Protein AF-A0A1Y6HL62-F1 (afdb_monomer)

Secondary structure (DSSP, 8-state):
-------B--BPPPS---HHHHHHHHHHHHHHHHHHHHHH-HHHHHHHHHSHHHHHHHHHHTT--TT-THHHHHHHHHHHHHHGGGHHHH-EEEEEEETHHHHHHHHHHHHHHHHHT--HHHHHHHHHHHHHIIIIIEESSPEEEEEEEEEETTS-EEEEEEEEETTTTEEEEEEEESTT---SSSS--SEEES---S--EETTSTTTT-HHHHHHHHHHHHHTTS--PPPP-PPPPP--SSS-----GGG---B---S-----GGGS----------------PPPP----------------------

Radius of gyration: 24.84 Å; Cα contacts (8 Å, |Δi|>4): 418; chains: 1; bounding box: 86×48×61 Å

pLDDT: mean 71.09, std 26.04, range [21.89, 98.62]

InterPro domains:
  IPR008482 Protein of unknown function DUF763 [PF05559] (6-215)
  IPR008482 Protein of unknown function DUF763 [PTHR38597] (3-269)

Sequence (310 aa):
MSRRGGSADLPLHGGRVPQWLGERMTRLGAVMCEAIVHSYGRDELLRRLAHPFWFQSFGAVMGMDWHSSGITTSVIGALKRGLTPLSGELGIHVCGGRGRHSRATPAELLAVGDAVGLDGAALAQASRLVAKVDSAAVQDGFDLYLHGFIVSDDGRWVVVQQGMHGQRKQARRYHWLSEGLSSFVDAPHAAIDGAHQGNIVNLADHRATSPDRLAREWQRITDMATPASPAIVQGPVTGDLFTGHACDPTQQPHLSMPDHHDVRSDNVIPGGCMPAWLPQPKWAPPISPRCCRCQAWAHARCARWRWWPR

Mean predicted aligned error: 15.66 Å

Structure (mmCIF, N/CA/C/O backbone):
data_AF-A0A1Y6HL62-F1
#
_entry.id   AF-A0A1Y6HL62-F1
#
loop_
_atom_site.group_PDB
_atom_site.id
_atom_site.type_symbol
_atom_site.label_atom_id
_atom_site.label_alt_id
_atom_site.label_comp_id
_atom_site.label_asym_id
_atom_site.label_entity_id
_atom_site.label_seq_id
_atom_site.pdbx_PDB_ins_code
_atom_site.Cartn_x
_atom_site.Cartn_y
_atom_site.Cartn_z
_atom_site.occupancy
_atom_site.B_iso_or_equiv
_atom_site.auth_seq_id
_atom_site.auth_comp_id
_atom_site.auth_asym_id
_atom_site.auth_atom_id
_atom_site.pdbx_PDB_model_num
ATOM 1 N N . MET A 1 1 ? 18.567 -26.039 -1.994 1.00 30.72 1 MET A N 1
ATOM 2 C CA . MET A 1 1 ? 18.202 -24.615 -2.165 1.00 30.72 1 MET A CA 1
ATOM 3 C C . MET A 1 1 ? 16.696 -24.543 -2.350 1.00 30.72 1 MET A C 1
ATOM 5 O O . MET A 1 1 ? 16.201 -25.030 -3.355 1.00 30.72 1 MET A O 1
ATOM 9 N N . SER A 1 2 ? 15.959 -24.057 -1.351 1.00 27.45 2 SER A N 1
ATOM 10 C CA . SER A 1 2 ? 14.495 -23.960 -1.411 1.00 27.45 2 SER A CA 1
ATOM 11 C C . SER A 1 2 ? 14.100 -22.845 -2.382 1.00 27.45 2 SER A C 1
ATOM 13 O O . SER A 1 2 ? 14.278 -21.668 -2.060 1.00 27.45 2 SER A O 1
ATOM 15 N N . ARG A 1 3 ? 13.595 -23.200 -3.568 1.00 26.69 3 ARG A N 1
ATOM 16 C CA . ARG A 1 3 ? 12.864 -22.257 -4.423 1.00 26.69 3 ARG A CA 1
ATOM 17 C C . ARG A 1 3 ? 11.607 -21.845 -3.656 1.00 26.69 3 ARG A C 1
ATOM 19 O O . ARG A 1 3 ? 10.749 -22.681 -3.411 1.00 26.69 3 ARG A O 1
ATOM 26 N N . ARG A 1 4 ? 11.560 -20.589 -3.208 1.00 40.16 4 ARG A N 1
ATOM 27 C CA . ARG A 1 4 ? 10.348 -19.965 -2.669 1.00 40.16 4 ARG A CA 1
ATOM 28 C C . ARG A 1 4 ? 9.497 -19.568 -3.877 1.00 40.16 4 ARG A C 1
ATOM 30 O O . ARG A 1 4 ? 9.997 -18.868 -4.757 1.00 40.16 4 ARG A O 1
ATOM 37 N N . GLY A 1 5 ? 8.280 -20.090 -3.958 1.00 35.34 5 GLY A N 1
ATOM 38 C CA . GLY A 1 5 ? 7.314 -19.675 -4.964 1.00 35.34 5 GLY A CA 1
ATOM 39 C C . GLY A 1 5 ? 6.813 -18.253 -4.712 1.00 35.34 5 GLY A C 1
ATOM 40 O O . GLY A 1 5 ? 6.983 -17.744 -3.608 1.00 35.34 5 GLY A O 1
ATOM 41 N N . GLY A 1 6 ? 6.209 -17.606 -5.715 1.00 44.50 6 GLY A N 1
ATOM 42 C CA . GLY A 1 6 ? 5.553 -16.306 -5.502 1.00 44.50 6 GLY A CA 1
ATOM 43 C C . GLY A 1 6 ? 6.108 -15.113 -6.278 1.00 44.50 6 GLY A C 1
ATOM 44 O O . GLY A 1 6 ? 5.661 -14.006 -6.008 1.00 44.50 6 GLY A O 1
ATOM 45 N N . SER A 1 7 ? 7.087 -15.276 -7.177 1.00 49.09 7 SER A N 1
ATOM 46 C CA . SER A 1 7 ? 7.764 -14.131 -7.811 1.00 49.09 7 SER A CA 1
ATOM 47 C C . SER A 1 7 ? 7.390 -13.875 -9.282 1.00 49.09 7 SER A C 1
ATOM 49 O O . SER A 1 7 ? 7.256 -14.806 -10.080 1.00 49.09 7 SER A O 1
ATOM 51 N N . ALA A 1 8 ? 7.275 -12.595 -9.631 1.00 54.47 8 ALA A N 1
ATOM 52 C CA . ALA A 1 8 ? 7.156 -11.964 -10.934 1.00 54.47 8 ALA A CA 1
ATOM 53 C C . ALA A 1 8 ? 8.303 -10.949 -11.174 1.00 54.47 8 ALA A C 1
ATOM 55 O O . ALA A 1 8 ? 8.664 -10.132 -10.325 1.00 54.47 8 ALA A O 1
ATOM 56 N N . ASP A 1 9 ? 8.865 -10.951 -12.381 1.00 59.16 9 ASP A N 1
ATOM 57 C CA . ASP A 1 9 ? 9.878 -9.965 -12.768 1.00 59.16 9 ASP A CA 1
ATOM 58 C C . ASP A 1 9 ? 9.242 -8.603 -13.106 1.00 59.16 9 ASP A C 1
ATOM 60 O O . ASP A 1 9 ? 8.181 -8.527 -13.729 1.00 59.16 9 ASP A O 1
ATOM 64 N N . LEU A 1 10 ? 9.898 -7.505 -12.702 1.00 66.38 10 LEU A N 1
ATOM 65 C CA . LEU A 1 10 ? 9.386 -6.133 -12.845 1.00 66.38 10 LEU A CA 1
ATOM 66 C C . LEU A 1 10 ? 10.390 -5.209 -13.571 1.00 66.38 10 LEU A C 1
ATOM 68 O O . LEU A 1 10 ? 11.019 -4.352 -12.933 1.00 66.38 10 LEU A O 1
ATOM 72 N N . PRO A 1 11 ? 10.579 -5.351 -14.897 1.00 67.12 11 PRO A N 1
ATOM 73 C CA . PRO A 1 11 ? 11.402 -4.428 -15.675 1.00 67.12 11 PRO A CA 1
ATOM 74 C C . PRO A 1 11 ? 10.893 -2.979 -15.608 1.00 67.12 11 PRO A C 1
ATOM 76 O O . PRO A 1 11 ? 9.683 -2.715 -15.633 1.00 67.12 11 PRO A O 1
ATOM 79 N N . LEU A 1 12 ? 11.820 -2.011 -15.536 1.00 65.50 12 LEU A N 1
ATOM 80 C CA . LEU A 1 12 ? 11.458 -0.594 -15.509 1.00 65.50 12 LEU A CA 1
ATOM 81 C C . LEU A 1 12 ? 10.977 -0.101 -16.871 1.00 65.50 12 LEU A C 1
ATOM 83 O O . LEU A 1 12 ? 11.744 -0.048 -17.830 1.00 65.50 12 LEU A O 1
ATOM 87 N N . HIS A 1 13 ? 9.735 0.374 -16.905 1.00 67.62 13 HIS A N 1
ATOM 88 C CA . HIS A 1 13 ? 9.159 1.042 -18.069 1.00 67.62 13 HIS A CA 1
ATOM 89 C C . HIS A 1 13 ? 9.120 2.557 -17.854 1.00 67.62 13 HIS A C 1
ATOM 91 O O . HIS A 1 13 ? 8.778 3.042 -16.772 1.00 67.62 13 HIS A O 1
ATOM 97 N N . GLY A 1 14 ? 9.480 3.311 -18.893 1.00 61.44 14 GLY A N 1
ATOM 98 C CA . GLY A 1 14 ? 9.328 4.765 -18.920 1.00 61.44 14 GLY A CA 1
ATOM 99 C C . GLY A 1 14 ? 7.907 5.188 -19.301 1.00 61.44 14 GLY A C 1
ATOM 100 O O . GLY A 1 14 ? 7.169 4.429 -19.920 1.00 61.44 14 GLY A O 1
ATOM 101 N N . GLY A 1 15 ? 7.536 6.427 -18.967 1.00 70.06 15 GLY A N 1
ATOM 102 C CA . GLY A 1 15 ? 6.264 7.030 -19.375 1.00 70.06 15 GLY A CA 1
ATOM 103 C C . GLY A 1 15 ? 5.275 7.258 -18.231 1.00 70.06 15 GLY A C 1
ATOM 104 O O . GLY A 1 15 ? 5.489 6.869 -17.082 1.00 70.06 15 GLY A O 1
ATOM 105 N N . ARG A 1 16 ? 4.185 7.963 -18.545 1.00 75.44 16 ARG A N 1
ATOM 106 C CA . ARG A 1 16 ? 3.090 8.250 -17.613 1.00 75.44 16 ARG A CA 1
ATOM 107 C C . ARG A 1 16 ? 1.829 7.583 -18.132 1.00 75.44 16 ARG A C 1
ATOM 109 O O . ARG A 1 16 ? 1.493 7.752 -19.299 1.00 75.44 16 ARG A O 1
ATOM 116 N N . VAL A 1 17 ? 1.109 6.900 -17.244 1.00 83.25 17 VAL A N 1
ATOM 117 C CA . VAL A 1 17 ? -0.226 6.377 -17.549 1.00 83.25 17 VAL A CA 1
ATOM 118 C C . VAL A 1 17 ? -1.118 7.531 -18.033 1.00 83.25 17 VAL A C 1
ATOM 120 O O . VAL A 1 17 ? -1.262 8.519 -17.299 1.00 83.25 17 VAL A O 1
ATOM 123 N N . PRO A 1 18 ? -1.696 7.444 -19.246 1.00 86.94 18 PRO A N 1
ATOM 124 C CA . PRO A 1 18 ? -2.613 8.454 -19.755 1.00 86.94 18 PRO A CA 1
ATOM 125 C C . PRO A 1 18 ? -3.796 8.657 -18.811 1.00 86.94 18 PRO A C 1
ATOM 127 O O . PRO A 1 18 ? -4.276 7.709 -18.189 1.00 86.94 18 PRO A O 1
ATOM 130 N N . GLN A 1 19 ? -4.302 9.887 -18.728 1.00 90.25 19 GLN A N 1
ATOM 131 C CA . GLN A 1 19 ? -5.383 10.224 -17.800 1.00 90.25 19 GLN A CA 1
ATOM 132 C C . GLN A 1 19 ? -6.622 9.334 -17.992 1.00 90.25 19 GLN A C 1
ATOM 134 O O . GLN A 1 19 ? -7.130 8.790 -17.015 1.00 90.25 19 GLN A O 1
ATOM 139 N N . TRP A 1 20 ? -7.044 9.113 -19.240 1.00 92.62 20 TRP A N 1
ATOM 140 C CA . TRP A 1 20 ? -8.205 8.276 -19.558 1.00 92.62 20 TRP A CA 1
ATOM 141 C C . TRP A 1 20 ? -8.055 6.833 -19.049 1.00 92.62 20 TRP A C 1
ATOM 143 O O . TRP A 1 20 ? -9.034 6.223 -18.620 1.00 92.62 20 TRP A O 1
ATOM 153 N N . LEU A 1 21 ? -6.835 6.280 -19.073 1.00 91.12 21 LEU A N 1
ATOM 154 C CA . LEU A 1 21 ? -6.562 4.941 -18.554 1.00 91.12 21 LEU A CA 1
ATOM 155 C C . LEU A 1 21 ? -6.588 4.974 -17.028 1.00 91.12 21 LEU A C 1
ATOM 157 O O . LEU A 1 21 ? -7.267 4.160 -16.412 1.00 91.12 21 LEU A O 1
ATOM 161 N N . GLY A 1 22 ? -5.948 5.975 -16.418 1.00 92.56 22 GLY A N 1
ATOM 162 C CA . GLY A 1 22 ? -5.964 6.171 -14.970 1.00 92.56 22 GLY A CA 1
ATOM 163 C C . GLY A 1 22 ? -7.378 6.310 -14.385 1.00 92.56 22 GLY A C 1
ATOM 164 O O . GLY A 1 22 ? -7.637 5.801 -13.293 1.00 92.56 22 GLY A O 1
ATOM 165 N N . GLU A 1 23 ? -8.304 6.951 -15.099 1.00 94.56 23 GLU A N 1
ATOM 166 C CA . GLU A 1 23 ? -9.721 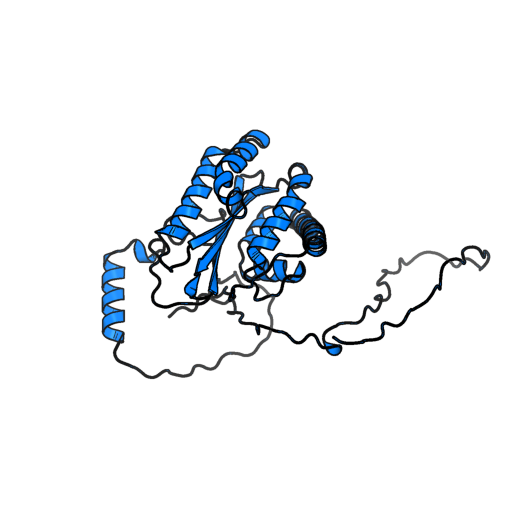7.057 -14.718 1.00 94.56 23 GLU A CA 1
ATOM 167 C C . GLU A 1 23 ? -10.445 5.705 -14.807 1.00 94.56 23 GLU A C 1
ATOM 169 O O . GLU A 1 23 ? -11.142 5.317 -13.868 1.00 94.56 23 GLU A O 1
ATOM 174 N N . ARG A 1 24 ? -10.235 4.943 -15.890 1.00 96.56 24 ARG A N 1
ATOM 175 C CA . ARG A 1 24 ? -10.805 3.590 -16.044 1.00 96.56 24 ARG A CA 1
ATOM 176 C C . ARG A 1 24 ? -10.279 2.624 -14.988 1.00 96.56 24 ARG A C 1
ATOM 178 O O . ARG A 1 24 ? -11.076 1.927 -14.368 1.00 96.56 24 ARG A O 1
ATOM 185 N N . MET A 1 25 ? -8.971 2.652 -14.735 1.00 97.12 25 MET A N 1
ATOM 186 C CA . MET A 1 25 ? -8.322 1.916 -13.651 1.00 97.12 25 MET A CA 1
ATOM 187 C C . MET A 1 25 ? -8.973 2.234 -12.307 1.00 97.12 25 MET A C 1
ATOM 189 O O . MET A 1 25 ? -9.315 1.329 -11.561 1.00 97.12 25 MET A O 1
ATOM 193 N N . THR A 1 26 ? -9.177 3.519 -12.009 1.00 97.94 26 THR A N 1
ATOM 194 C CA . THR A 1 26 ? -9.775 3.962 -10.739 1.00 97.94 26 THR A CA 1
ATOM 195 C C . THR A 1 26 ? -11.174 3.373 -10.553 1.00 97.94 26 THR A C 1
ATOM 197 O O . THR A 1 26 ? -11.465 2.812 -9.501 1.00 97.94 26 THR A O 1
ATOM 200 N N . ARG A 1 27 ? -12.015 3.439 -11.593 1.00 97.81 27 ARG A N 1
ATOM 201 C CA . ARG A 1 27 ? -13.386 2.906 -11.558 1.00 97.81 27 ARG A CA 1
ATOM 202 C C . ARG A 1 27 ? -13.416 1.385 -11.418 1.00 97.81 27 ARG A C 1
ATOM 204 O O . ARG A 1 27 ? -14.126 0.873 -10.563 1.00 97.81 27 ARG A O 1
ATOM 211 N N . LEU A 1 28 ? -12.646 0.674 -12.242 1.00 98.12 28 LEU A N 1
ATOM 212 C CA . LEU A 1 28 ? -12.615 -0.789 -12.223 1.00 98.12 28 LEU A CA 1
ATOM 213 C C . LEU A 1 28 ? -12.031 -1.319 -10.909 1.00 98.12 28 LEU A C 1
ATOM 215 O O . LEU A 1 28 ? -12.611 -2.212 -10.300 1.00 98.12 28 LEU A O 1
ATOM 219 N N . GLY A 1 29 ? -10.922 -0.737 -10.446 1.00 97.94 29 GLY A N 1
ATOM 220 C CA . GLY A 1 29 ? -10.284 -1.131 -9.194 1.00 97.94 29 GLY A CA 1
ATOM 221 C C . GLY A 1 29 ? -11.198 -0.938 -7.987 1.00 97.94 29 GLY A C 1
ATOM 222 O O . GLY A 1 29 ? -11.299 -1.845 -7.168 1.00 97.94 29 GLY A O 1
ATOM 223 N N . ALA A 1 30 ? -11.907 0.195 -7.910 1.00 98.12 30 ALA A N 1
ATOM 224 C CA . ALA A 1 30 ? -12.864 0.454 -6.836 1.00 98.12 30 ALA A CA 1
ATOM 225 C C . ALA A 1 30 ? -13.985 -0.597 -6.801 1.00 98.12 30 ALA A C 1
ATOM 227 O O . ALA A 1 30 ? -14.177 -1.231 -5.769 1.00 98.12 30 ALA A O 1
ATOM 228 N N . VAL A 1 31 ? -14.642 -0.854 -7.940 1.00 98.19 31 VAL A N 1
ATOM 229 C CA . VAL A 1 31 ? -15.745 -1.831 -8.034 1.00 98.19 31 VAL A CA 1
ATOM 230 C C . VAL A 1 31 ? -15.279 -3.253 -7.713 1.00 98.19 31 VAL A C 1
ATOM 232 O O . VAL A 1 31 ? -15.990 -4.012 -7.060 1.00 98.19 31 VAL A O 1
ATOM 235 N N . MET A 1 32 ? -14.075 -3.640 -8.142 1.00 98.19 32 MET A N 1
ATOM 236 C CA . MET A 1 32 ? -13.527 -4.956 -7.805 1.00 98.19 32 MET A CA 1
ATOM 237 C C . MET A 1 32 ? -13.235 -5.087 -6.309 1.00 98.19 32 MET A C 1
ATOM 239 O O . MET A 1 32 ? -13.556 -6.115 -5.716 1.00 98.19 32 MET A O 1
ATOM 243 N N . CYS A 1 33 ? -12.641 -4.064 -5.691 1.00 98.31 33 CYS A N 1
ATOM 244 C CA . CYS A 1 33 ? -12.402 -4.049 -4.250 1.00 98.31 33 CYS A CA 1
ATOM 245 C C . CYS A 1 33 ? -13.715 -4.085 -3.463 1.00 98.31 33 CYS A C 1
ATOM 247 O O . CYS A 1 33 ? -13.833 -4.885 -2.543 1.00 98.31 33 CYS A O 1
ATOM 249 N N . GLU A 1 34 ? -14.706 -3.291 -3.862 1.00 98.25 34 GLU A N 1
ATOM 250 C CA . GLU A 1 34 ? -16.054 -3.295 -3.293 1.00 98.25 34 GLU A CA 1
ATOM 251 C C . GLU A 1 34 ? -16.684 -4.694 -3.363 1.00 98.25 34 GLU A C 1
ATOM 253 O O . GLU A 1 34 ? -17.106 -5.238 -2.345 1.00 98.25 34 GLU A O 1
AT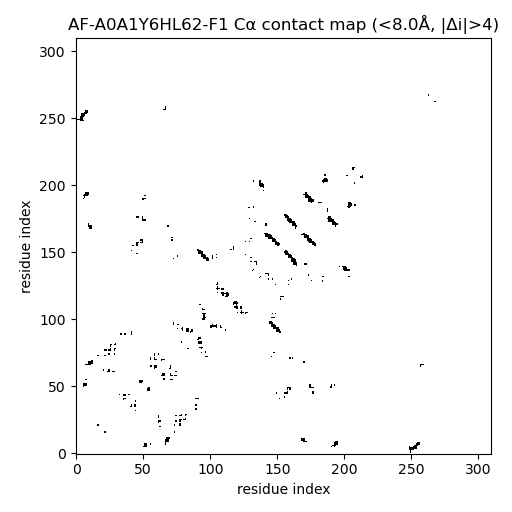OM 258 N N . ALA A 1 35 ? -16.667 -5.332 -4.537 1.00 97.94 35 ALA A N 1
ATOM 259 C CA . ALA A 1 35 ? -17.200 -6.682 -4.707 1.00 97.94 35 ALA A CA 1
ATOM 260 C C . ALA A 1 35 ? -16.497 -7.712 -3.805 1.00 97.94 35 ALA A C 1
ATOM 262 O O . ALA A 1 35 ? -17.152 -8.602 -3.254 1.00 97.94 35 ALA A O 1
ATOM 263 N N . ILE A 1 36 ? -15.175 -7.593 -3.633 1.00 97.50 36 ILE A N 1
ATOM 264 C CA . ILE A 1 36 ? -14.401 -8.466 -2.741 1.00 97.50 36 ILE A CA 1
ATOM 265 C C . ILE A 1 36 ? -14.794 -8.228 -1.285 1.00 97.50 36 ILE A C 1
ATOM 267 O O . ILE A 1 36 ? -15.062 -9.195 -0.577 1.00 97.50 36 ILE A O 1
ATOM 271 N N . VAL A 1 37 ? -14.866 -6.969 -0.851 1.00 97.56 37 VAL A N 1
ATOM 272 C CA . VAL A 1 37 ? -15.228 -6.615 0.527 1.00 97.56 37 VAL A CA 1
ATOM 273 C C . VAL A 1 37 ? -16.642 -7.091 0.852 1.00 97.56 37 VAL A C 1
ATOM 275 O O . VAL A 1 37 ? -16.836 -7.723 1.885 1.00 97.56 37 VAL A O 1
ATOM 278 N N . HIS A 1 38 ? -17.609 -6.884 -0.043 1.00 95.94 38 HIS A N 1
ATOM 279 C CA . HIS A 1 38 ? -18.987 -7.333 0.165 1.00 95.94 38 HIS A CA 1
ATOM 280 C C . HIS A 1 38 ? -19.138 -8.859 0.187 1.00 95.94 38 HIS A C 1
ATOM 282 O O . HIS A 1 38 ? -19.958 -9.378 0.938 1.00 95.94 38 HIS A O 1
ATOM 288 N N . SER A 1 39 ? -18.361 -9.585 -0.623 1.00 96.62 39 SER A N 1
ATOM 289 C CA . SER A 1 39 ? -18.516 -11.042 -0.755 1.00 96.62 39 SER A CA 1
ATOM 290 C C . SER A 1 39 ? -17.668 -11.839 0.239 1.00 96.62 39 SER A C 1
ATOM 292 O O . SER A 1 39 ? -18.055 -12.936 0.630 1.00 96.62 39 SER A O 1
ATOM 294 N N . TYR A 1 40 ? -16.497 -11.316 0.616 1.00 94.56 40 TYR A N 1
ATOM 295 C CA . TYR A 1 40 ? -15.479 -12.048 1.379 1.00 94.56 40 TYR A CA 1
ATOM 296 C C . TYR A 1 40 ? -14.916 -11.275 2.582 1.00 94.56 40 TYR A C 1
ATOM 298 O O . TYR A 1 40 ? -14.177 -11.849 3.380 1.00 94.56 40 TYR A O 1
ATOM 306 N N . GLY A 1 41 ? -15.246 -9.990 2.728 1.00 95.06 41 GLY A N 1
ATOM 307 C CA . GLY A 1 41 ? -14.775 -9.138 3.819 1.00 95.06 41 GLY A CA 1
ATOM 308 C C . GLY A 1 41 ? -13.482 -8.369 3.526 1.00 95.06 41 GLY A C 1
ATOM 309 O O . GLY A 1 41 ? -12.783 -8.591 2.532 1.00 95.06 41 GLY A O 1
ATOM 310 N N . ARG A 1 42 ? -13.161 -7.437 4.432 1.00 97.50 42 ARG A N 1
ATOM 311 C CA . ARG A 1 42 ? -11.986 -6.547 4.361 1.00 97.50 42 ARG A CA 1
ATOM 312 C C . ARG A 1 42 ? -10.673 -7.327 4.420 1.00 97.50 42 ARG A C 1
ATOM 314 O O . ARG A 1 42 ? -9.775 -7.084 3.618 1.00 97.50 42 ARG A O 1
ATOM 321 N N . ASP A 1 43 ? -10.599 -8.319 5.301 1.00 94.62 43 ASP A N 1
ATOM 322 C CA . ASP A 1 43 ? -9.415 -9.164 5.487 1.00 94.62 43 ASP A CA 1
ATOM 323 C C . ASP A 1 43 ? -9.009 -9.899 4.207 1.00 94.62 43 ASP A C 1
ATOM 325 O O . ASP A 1 43 ? -7.825 -9.988 3.885 1.00 94.62 43 ASP A O 1
ATOM 329 N N . GLU A 1 44 ? -9.987 -10.402 3.445 1.00 97.00 44 GLU A N 1
ATOM 330 C CA . GLU A 1 44 ? -9.722 -11.070 2.170 1.00 97.00 44 GLU A CA 1
ATOM 331 C C . GLU A 1 44 ? -9.102 -10.104 1.157 1.00 97.00 44 GLU A C 1
ATOM 333 O O . GLU A 1 44 ? -8.155 -10.469 0.458 1.00 97.00 44 GLU A O 1
ATOM 338 N N . LEU A 1 45 ? -9.591 -8.861 1.092 1.00 97.50 45 LEU A N 1
ATOM 339 C CA . LEU A 1 45 ? -8.995 -7.842 0.232 1.00 97.50 45 LEU A CA 1
ATOM 340 C C . LEU A 1 45 ? -7.533 -7.579 0.624 1.00 97.50 45 LEU A C 1
ATOM 342 O O . LEU A 1 45 ? -6.668 -7.541 -0.253 1.00 97.50 45 LEU A O 1
ATOM 346 N N . LEU A 1 46 ? -7.238 -7.443 1.920 1.00 97.31 46 LEU A N 1
ATOM 347 C CA . LEU A 1 46 ? -5.869 -7.229 2.405 1.00 97.31 46 LEU A CA 1
ATOM 348 C C . LEU A 1 46 ? -4.957 -8.420 2.073 1.00 97.31 46 LEU A C 1
ATOM 350 O O . LEU A 1 46 ? -3.858 -8.214 1.553 1.00 97.31 46 LEU A O 1
ATOM 354 N N . ARG A 1 47 ? -5.425 -9.661 2.283 1.00 92.06 47 ARG A N 1
ATOM 355 C CA . ARG A 1 47 ? -4.696 -10.892 1.920 1.00 92.06 47 ARG A CA 1
ATOM 356 C C . ARG A 1 47 ? -4.400 -10.962 0.421 1.00 92.06 47 ARG A C 1
ATOM 358 O O . ARG A 1 47 ? -3.277 -11.271 0.026 1.00 92.06 47 ARG A O 1
ATOM 365 N N . ARG A 1 48 ? -5.369 -10.605 -0.425 1.00 95.00 48 ARG A N 1
ATOM 366 C CA . ARG A 1 48 ? -5.200 -10.542 -1.886 1.00 95.00 48 ARG A CA 1
ATOM 367 C C . ARG A 1 48 ? -4.194 -9.480 -2.318 1.00 95.00 48 ARG A C 1
ATOM 369 O O . ARG A 1 48 ? -3.332 -9.763 -3.144 1.00 95.00 48 ARG A O 1
ATOM 376 N N . LEU A 1 49 ? -4.248 -8.284 -1.733 1.00 95.06 49 LEU A N 1
ATOM 377 C CA . LEU A 1 49 ? -3.285 -7.212 -2.015 1.00 95.06 49 LEU A CA 1
ATOM 378 C C . LEU A 1 49 ? -1.863 -7.549 -1.531 1.00 95.06 49 LEU A C 1
ATOM 380 O O . LEU A 1 49 ? -0.884 -7.119 -2.146 1.00 95.06 49 LEU A O 1
ATOM 384 N N . ALA A 1 50 ? -1.739 -8.332 -0.457 1.00 90.25 50 ALA A N 1
ATOM 385 C CA . ALA A 1 50 ? -0.456 -8.832 0.034 1.00 90.25 50 ALA A CA 1
ATOM 386 C C . ALA A 1 50 ? 0.147 -9.899 -0.890 1.00 90.25 50 ALA A C 1
ATOM 388 O O . ALA A 1 50 ? 1.358 -10.106 -0.889 1.00 90.25 50 ALA A O 1
ATOM 389 N N . HIS A 1 51 ? -0.682 -10.572 -1.685 1.00 85.38 51 HIS A N 1
ATOM 390 C CA . HIS A 1 51 ? -0.240 -11.657 -2.540 1.00 85.38 51 HIS A CA 1
ATOM 391 C C . HIS A 1 51 ? 0.358 -11.117 -3.855 1.00 85.38 51 HIS A C 1
ATOM 393 O O . HIS A 1 51 ? -0.372 -10.536 -4.664 1.00 85.38 51 HIS A O 1
ATOM 399 N N . PRO A 1 52 ? 1.647 -11.365 -4.153 1.00 83.94 52 PRO A N 1
ATOM 400 C CA . PRO A 1 52 ? 2.344 -10.763 -5.296 1.00 83.94 52 PRO A CA 1
ATOM 401 C C . PRO A 1 52 ? 1.692 -11.108 -6.641 1.00 83.94 52 PRO A C 1
ATOM 403 O O . PRO A 1 52 ? 1.405 -10.210 -7.431 1.00 83.94 52 PRO A O 1
ATOM 406 N N . PHE A 1 53 ? 1.350 -12.382 -6.882 1.00 83.50 53 PHE A N 1
ATOM 407 C CA . PHE A 1 53 ? 0.671 -12.775 -8.126 1.00 83.50 53 PHE A CA 1
ATOM 408 C C . PHE A 1 53 ? -0.722 -12.185 -8.286 1.00 83.50 53 PHE A C 1
ATOM 410 O O . PHE A 1 53 ? -1.086 -11.772 -9.388 1.00 83.50 53 PHE A O 1
ATOM 417 N N . TRP A 1 54 ? -1.507 -12.138 -7.210 1.00 91.19 54 TRP A N 1
ATOM 418 C CA . TRP A 1 54 ? -2.837 -11.557 -7.276 1.00 91.19 54 TRP A CA 1
ATOM 419 C C . TRP A 1 54 ? -2.737 -10.061 -7.553 1.00 91.19 54 TRP A C 1
ATOM 421 O O . TRP A 1 54 ? -3.411 -9.566 -8.447 1.00 91.19 54 TRP A O 1
ATOM 431 N N . PHE A 1 55 ? -1.833 -9.359 -6.867 1.00 92.50 55 PHE A N 1
ATOM 432 C CA . PHE A 1 55 ? -1.591 -7.938 -7.084 1.00 92.50 55 PHE A CA 1
ATOM 433 C C . PHE A 1 55 ? -1.121 -7.646 -8.520 1.00 92.50 55 PHE A C 1
ATOM 435 O O . PHE A 1 55 ? -1.594 -6.695 -9.147 1.00 92.50 55 PHE A O 1
ATOM 442 N N . GLN A 1 56 ? -0.245 -8.490 -9.075 1.00 88.56 56 GLN A N 1
ATOM 443 C CA . GLN A 1 56 ? 0.187 -8.392 -10.470 1.00 88.56 56 GLN A CA 1
ATOM 444 C C . GLN A 1 56 ? -0.974 -8.606 -11.448 1.00 88.56 56 GLN A C 1
ATOM 446 O O . GLN A 1 56 ? -1.186 -7.796 -12.351 1.00 88.56 56 GLN A O 1
ATOM 451 N N . SER A 1 57 ? -1.772 -9.651 -11.217 1.00 91.00 57 SER A N 1
ATOM 452 C CA . SER A 1 57 ? -2.964 -9.975 -12.011 1.00 91.00 57 SER A CA 1
ATOM 453 C C . SER A 1 57 ? -3.999 -8.866 -11.945 1.00 91.00 57 SER A C 1
ATOM 455 O O . SER A 1 57 ? -4.594 -8.506 -12.953 1.00 91.00 57 SER A O 1
ATOM 457 N N . PHE A 1 58 ? -4.184 -8.281 -10.768 1.00 94.81 58 PHE A N 1
ATOM 458 C CA . PHE A 1 58 ? -5.088 -7.167 -10.555 1.00 94.81 58 PHE A CA 1
ATOM 459 C C . PHE A 1 58 ? -4.644 -5.939 -11.355 1.00 94.81 58 PHE A C 1
ATOM 461 O O . PHE A 1 58 ? -5.457 -5.338 -12.054 1.00 94.81 58 PHE A O 1
ATOM 468 N N . GLY A 1 59 ? -3.343 -5.631 -11.360 1.00 93.69 59 GLY A N 1
ATOM 469 C CA . GLY A 1 59 ? -2.775 -4.614 -12.246 1.00 93.69 59 GLY A CA 1
ATOM 470 C C . GLY A 1 59 ? -3.040 -4.889 -13.726 1.00 93.69 59 GLY A C 1
ATOM 471 O O . GLY A 1 59 ? -3.444 -3.977 -14.449 1.00 93.69 59 GLY A O 1
ATOM 472 N N . ALA A 1 60 ? -2.878 -6.142 -14.158 1.00 92.44 60 ALA A N 1
ATOM 473 C CA . ALA A 1 60 ? -3.147 -6.550 -15.533 1.00 92.44 60 ALA A CA 1
ATOM 474 C C . ALA A 1 60 ? -4.628 -6.407 -15.918 1.00 92.44 60 ALA A C 1
ATOM 476 O O . ALA A 1 60 ? -4.949 -5.825 -16.952 1.00 92.44 60 ALA A O 1
ATOM 477 N N . VAL A 1 61 ? -5.543 -6.834 -15.043 1.00 94.88 61 VAL A N 1
ATOM 478 C CA . VAL A 1 61 ? -6.996 -6.656 -15.215 1.00 94.88 61 VAL A CA 1
ATOM 479 C C . VAL A 1 61 ? -7.373 -5.175 -15.299 1.00 94.88 61 VAL A C 1
ATOM 481 O O . VAL A 1 61 ? -8.258 -4.799 -16.065 1.00 94.88 61 VAL A O 1
ATOM 484 N N . MET A 1 62 ? -6.670 -4.311 -14.566 1.00 93.94 62 MET A N 1
ATOM 485 C CA . MET A 1 62 ? -6.856 -2.860 -14.634 1.00 93.94 62 MET A CA 1
ATOM 486 C C . MET A 1 62 ? -6.294 -2.227 -15.923 1.00 93.94 62 MET A C 1
ATOM 488 O O . MET A 1 62 ? -6.480 -1.029 -16.137 1.00 93.94 62 MET A O 1
ATOM 492 N N . GLY A 1 63 ? -5.665 -3.006 -16.805 1.00 89.06 63 GLY A N 1
ATOM 493 C CA . GLY A 1 63 ? -5.184 -2.563 -18.117 1.00 89.06 63 GLY A CA 1
ATOM 494 C C . GLY A 1 63 ? -3.705 -2.186 -18.161 1.00 89.06 63 GLY A C 1
ATOM 495 O O . GLY A 1 63 ? -3.306 -1.436 -19.048 1.00 89.06 63 GLY A O 1
ATOM 496 N N . MET A 1 64 ? -2.907 -2.652 -17.198 1.00 88.75 64 MET A N 1
ATOM 497 C CA . MET A 1 64 ? -1.446 -2.529 -17.232 1.00 88.75 64 MET A CA 1
ATOM 498 C C . MET A 1 64 ? -0.807 -3.769 -17.862 1.00 88.75 64 MET A C 1
ATOM 500 O O . MET A 1 64 ? -1.314 -4.875 -17.710 1.00 88.75 64 MET A O 1
ATOM 504 N N . ASP A 1 65 ? 0.355 -3.621 -18.488 1.00 84.44 65 ASP A N 1
ATOM 505 C CA . ASP A 1 65 ? 1.101 -4.781 -18.983 1.00 84.44 65 ASP A CA 1
ATOM 506 C C . ASP A 1 65 ? 1.680 -5.605 -17.832 1.00 84.44 65 ASP A C 1
ATOM 508 O O . ASP A 1 65 ? 2.246 -5.047 -16.886 1.00 84.44 65 ASP A O 1
ATOM 512 N N . TRP A 1 66 ? 1.587 -6.935 -17.934 1.00 77.19 66 TRP A N 1
ATOM 513 C CA . TRP A 1 66 ? 1.976 -7.861 -16.865 1.00 77.19 66 TRP A CA 1
ATOM 514 C C . TRP A 1 66 ? 3.427 -7.706 -16.405 1.00 77.19 66 TRP A C 1
ATOM 516 O O . TRP A 1 66 ? 3.692 -7.920 -15.240 1.00 77.19 66 TRP A O 1
ATOM 526 N N . HIS A 1 67 ? 4.387 -7.340 -17.249 1.00 72.75 67 HIS A N 1
ATOM 527 C CA . HIS A 1 67 ? 5.795 -7.178 -16.840 1.00 72.75 67 HIS A CA 1
ATOM 528 C C . HIS A 1 67 ? 6.129 -5.720 -16.468 1.00 72.75 67 HIS A C 1
ATOM 530 O O . HIS A 1 67 ? 7.291 -5.337 -16.355 1.00 72.75 67 HIS A O 1
ATOM 536 N N . SER A 1 68 ? 5.132 -4.850 -16.282 1.00 75.31 68 SER A N 1
ATOM 537 C CA . SER A 1 68 ? 5.399 -3.437 -16.027 1.00 75.31 68 SER A CA 1
ATOM 538 C C . SER A 1 68 ? 5.705 -3.152 -14.557 1.00 75.31 68 SER A C 1
ATOM 540 O O . SER A 1 68 ? 4.836 -3.265 -13.690 1.00 75.31 68 SER A O 1
ATOM 542 N N . SER A 1 69 ? 6.889 -2.597 -14.271 1.00 73.50 69 SER A N 1
ATOM 543 C CA . SER A 1 69 ? 7.165 -1.946 -12.979 1.00 73.50 69 SER A CA 1
ATOM 544 C C . SER A 1 69 ? 6.195 -0.801 -12.660 1.00 73.50 69 SER A C 1
ATOM 546 O O . SER A 1 69 ? 6.134 -0.333 -11.522 1.00 73.50 69 SER A O 1
ATOM 548 N N . GLY A 1 70 ? 5.487 -0.285 -13.672 1.00 85.19 70 GLY A N 1
ATOM 549 C CA . GLY A 1 70 ? 4.466 0.741 -13.527 1.00 85.19 70 GLY A CA 1
ATOM 550 C C . GLY A 1 70 ? 3.210 0.240 -12.816 1.00 85.19 70 GLY A C 1
ATOM 551 O O . GLY A 1 70 ? 2.478 1.080 -12.284 1.00 85.19 70 GLY A O 1
ATOM 552 N N . ILE A 1 71 ? 2.982 -1.085 -12.754 1.00 90.88 71 ILE A N 1
ATOM 553 C CA . ILE A 1 71 ? 1.805 -1.703 -12.123 1.00 90.88 71 ILE A CA 1
ATOM 554 C C . ILE A 1 71 ? 1.622 -1.186 -10.704 1.00 90.88 71 ILE A C 1
ATOM 556 O O . ILE A 1 71 ? 0.600 -0.568 -10.423 1.00 90.88 71 ILE A O 1
ATOM 560 N N . THR A 1 72 ? 2.614 -1.341 -9.827 1.00 91.94 72 THR A N 1
ATOM 561 C CA . THR A 1 72 ? 2.444 -1.010 -8.404 1.00 91.94 72 THR A CA 1
ATOM 562 C C . THR A 1 72 ? 2.076 0.450 -8.210 1.00 91.94 72 THR A C 1
ATOM 564 O O . THR A 1 72 ? 1.132 0.780 -7.500 1.00 91.94 72 THR A O 1
ATOM 567 N N . THR A 1 73 ? 2.770 1.347 -8.907 1.00 92.50 73 THR A N 1
ATOM 568 C CA . THR A 1 73 ? 2.526 2.786 -8.780 1.00 92.50 73 THR A CA 1
ATOM 569 C C . THR A 1 73 ? 1.149 3.192 -9.305 1.00 92.50 73 THR A C 1
ATOM 571 O O . THR A 1 73 ? 0.508 4.082 -8.740 1.00 92.50 73 THR A O 1
ATOM 574 N N . SER A 1 74 ? 0.689 2.531 -10.369 1.00 93.94 74 SER A N 1
ATOM 575 C CA . SER A 1 74 ? -0.567 2.843 -11.047 1.00 93.94 74 SER A CA 1
ATOM 576 C C . SER A 1 74 ? -1.755 2.259 -10.296 1.00 93.94 74 SER A C 1
ATOM 578 O O . SER A 1 74 ? -2.727 2.976 -10.072 1.00 93.94 74 SER A O 1
ATOM 580 N N . VAL A 1 75 ? -1.636 1.013 -9.829 1.00 96.12 75 VAL A N 1
ATOM 581 C CA . VAL A 1 75 ? -2.624 0.329 -8.987 1.00 96.12 75 VAL A CA 1
ATOM 582 C C . VAL A 1 75 ? -2.799 1.070 -7.668 1.00 96.12 75 VAL A C 1
ATOM 584 O O . VAL A 1 75 ? -3.912 1.492 -7.377 1.00 96.12 75 VAL A O 1
ATOM 587 N N . ILE A 1 76 ? -1.725 1.337 -6.912 1.00 97.38 76 ILE A N 1
ATOM 588 C CA . ILE A 1 76 ? -1.830 2.076 -5.639 1.00 97.38 76 ILE A CA 1
ATOM 589 C C . ILE A 1 76 ? -2.439 3.465 -5.858 1.00 97.38 76 ILE A C 1
ATOM 591 O O . ILE A 1 76 ? -3.318 3.889 -5.109 1.00 97.38 76 ILE A O 1
ATOM 595 N N . GLY A 1 77 ? -2.031 4.169 -6.918 1.00 96.44 77 GLY A N 1
ATOM 596 C CA . GLY A 1 77 ? -2.615 5.465 -7.257 1.00 96.44 77 GLY A CA 1
ATOM 597 C C . GLY A 1 77 ? -4.105 5.389 -7.612 1.00 96.44 77 GLY A C 1
ATOM 598 O O . GLY A 1 77 ? -4.865 6.275 -7.225 1.00 96.44 77 GLY A O 1
ATOM 599 N N . ALA A 1 78 ? -4.520 4.365 -8.360 1.00 97.12 78 ALA A N 1
ATOM 600 C CA . ALA A 1 78 ? -5.911 4.138 -8.741 1.00 97.12 78 ALA A CA 1
ATOM 601 C C . ALA A 1 78 ? -6.774 3.747 -7.536 1.00 97.12 78 ALA A C 1
ATOM 603 O O . ALA A 1 78 ? -7.824 4.350 -7.341 1.00 97.12 78 ALA A O 1
ATOM 604 N N . LEU A 1 79 ? -6.298 2.829 -6.691 1.00 98.19 79 LEU A N 1
ATOM 605 C CA . LEU A 1 79 ? -6.977 2.438 -5.456 1.00 98.19 79 LEU A CA 1
ATOM 606 C C . LEU A 1 79 ? -7.140 3.621 -4.508 1.00 98.19 79 LEU A C 1
ATOM 608 O O . LEU A 1 79 ? -8.238 3.849 -4.015 1.00 98.19 79 LEU A O 1
ATOM 612 N N . LYS A 1 80 ? -6.094 4.437 -4.321 1.00 98.06 80 LYS A N 1
ATOM 613 C CA . LYS A 1 80 ? -6.193 5.635 -3.481 1.00 98.06 80 LYS A CA 1
ATOM 614 C C . LYS A 1 80 ? -7.287 6.581 -3.958 1.00 98.06 80 LYS A C 1
ATOM 616 O O . LYS A 1 80 ? -8.100 7.023 -3.156 1.00 98.06 80 LYS A O 1
ATOM 621 N N . ARG A 1 81 ? -7.357 6.863 -5.261 1.00 97.81 81 ARG A N 1
ATOM 622 C CA . ARG A 1 81 ? -8.419 7.720 -5.814 1.00 97.81 81 ARG A CA 1
ATOM 623 C C . ARG A 1 81 ? -9.805 7.082 -5.737 1.00 97.81 81 ARG A C 1
ATOM 625 O O . ARG A 1 81 ? -10.768 7.802 -5.519 1.00 97.81 81 ARG A O 1
ATOM 632 N N . GLY A 1 82 ? -9.900 5.774 -5.963 1.00 97.75 82 GLY A N 1
ATOM 633 C CA . GLY A 1 82 ? -11.171 5.068 -6.116 1.00 97.75 82 GLY A CA 1
ATOM 634 C C . GLY A 1 82 ? -11.829 4.693 -4.795 1.00 97.75 82 GLY A C 1
ATOM 635 O O . GLY A 1 82 ? -13.047 4.745 -4.698 1.00 97.75 82 GLY A O 1
ATOM 636 N N . LEU A 1 83 ? -11.030 4.356 -3.781 1.00 98.25 83 LEU A N 1
ATOM 637 C CA . LEU A 1 83 ? -11.524 3.915 -2.477 1.00 98.25 83 LEU A CA 1
ATOM 638 C C . LEU A 1 83 ? -11.699 5.061 -1.481 1.00 98.25 83 LEU A C 1
ATOM 640 O O . LEU A 1 83 ? -12.533 4.942 -0.598 1.00 98.25 83 LEU A O 1
ATOM 644 N N . THR A 1 84 ? -10.987 6.187 -1.631 1.00 97.75 84 THR A N 1
ATOM 645 C CA . THR A 1 84 ? -11.150 7.342 -0.720 1.00 97.75 84 THR A CA 1
ATOM 646 C C . THR A 1 84 ? -12.606 7.827 -0.624 1.00 97.75 84 THR A C 1
ATOM 648 O O . THR A 1 84 ? -13.065 8.046 0.489 1.00 97.75 84 THR A O 1
ATOM 651 N N . PRO A 1 85 ? -13.374 7.968 -1.726 1.00 97.75 85 PRO A N 1
ATOM 652 C CA . PRO A 1 85 ? -14.782 8.364 -1.633 1.00 97.75 85 PRO A CA 1
ATOM 653 C C . PRO A 1 85 ? -15.692 7.310 -0.984 1.00 97.75 85 PRO A C 1
ATOM 655 O O . PRO A 1 85 ? -16.791 7.651 -0.567 1.00 97.75 85 PRO A O 1
ATOM 658 N N . LEU A 1 86 ? -15.250 6.051 -0.925 1.00 97.12 86 LEU A N 1
ATOM 659 C CA . LEU A 1 86 ? -16.010 4.904 -0.414 1.00 97.12 86 LEU A CA 1
ATOM 660 C C . LEU A 1 86 ? -15.516 4.449 0.968 1.00 97.12 86 LEU A C 1
ATOM 662 O O . LEU A 1 86 ? -15.985 3.438 1.488 1.00 97.12 86 LEU A O 1
ATOM 666 N N . SER A 1 87 ? -14.544 5.149 1.562 1.00 96.69 87 SER A N 1
ATOM 667 C CA . SER A 1 87 ? -13.834 4.654 2.744 1.00 96.69 87 SER A CA 1
ATOM 668 C C . SER A 1 87 ? -14.739 4.524 3.964 1.00 96.69 87 SER A C 1
ATOM 670 O O . SER A 1 87 ? -14.565 3.582 4.724 1.00 96.69 87 SER A O 1
ATOM 672 N N . GLY A 1 88 ? -15.738 5.400 4.114 1.00 95.50 88 GLY A N 1
ATOM 673 C CA . GLY A 1 88 ? -16.721 5.314 5.199 1.00 95.50 88 GLY A CA 1
ATOM 674 C C . GLY A 1 88 ? -17.702 4.144 5.068 1.00 95.50 88 GLY A C 1
ATOM 675 O O . GLY A 1 88 ? -18.214 3.671 6.074 1.00 95.50 88 GLY A O 1
ATOM 676 N N . GLU A 1 89 ? -17.955 3.659 3.849 1.00 95.69 89 GLU A N 1
ATOM 677 C CA . GLU A 1 89 ? -18.847 2.516 3.606 1.00 95.69 89 GLU A CA 1
ATOM 678 C C . GLU A 1 89 ? -18.083 1.189 3.669 1.00 95.69 89 GLU A C 1
ATOM 680 O O . GLU A 1 89 ? -18.545 0.218 4.266 1.00 95.69 89 GLU A O 1
ATOM 685 N N . LEU A 1 90 ? -16.892 1.148 3.066 1.00 97.38 90 LEU A N 1
ATOM 686 C CA . LEU A 1 90 ? -16.083 -0.068 2.973 1.00 97.38 90 LEU A CA 1
ATOM 687 C C . LEU A 1 90 ? -15.177 -0.289 4.188 1.00 97.38 90 LEU A C 1
ATOM 689 O O . LEU A 1 90 ? -14.702 -1.408 4.394 1.00 97.38 90 LEU A O 1
ATOM 693 N N . GLY A 1 91 ? -14.897 0.765 4.956 1.00 97.69 91 GLY A N 1
ATOM 694 C CA . GLY A 1 91 ? -13.919 0.750 6.040 1.00 97.69 91 GLY A CA 1
ATOM 695 C C . GLY A 1 91 ? -12.512 0.419 5.552 1.00 97.69 91 GLY A C 1
ATOM 696 O O . GLY A 1 91 ? -11.812 -0.362 6.191 1.00 97.69 91 GLY A O 1
ATOM 697 N N . ILE A 1 92 ? -12.129 0.922 4.369 1.00 98.44 92 ILE A N 1
ATOM 698 C CA . ILE A 1 92 ? -10.812 0.721 3.746 1.00 98.44 92 ILE A CA 1
ATOM 699 C C . ILE A 1 92 ? -10.205 2.077 3.389 1.00 98.44 92 ILE A C 1
ATOM 701 O O . ILE A 1 92 ? -10.770 2.845 2.608 1.00 98.44 92 ILE A O 1
ATOM 705 N N . HIS A 1 93 ? -8.994 2.325 3.883 1.00 98.50 93 HIS A N 1
ATOM 706 C CA . HIS A 1 93 ? -8.245 3.560 3.673 1.00 98.50 93 HIS A CA 1
ATOM 707 C C . HIS A 1 93 ? -6.922 3.260 2.984 1.00 98.50 93 HIS A C 1
ATOM 709 O O . HIS A 1 93 ? -6.188 2.357 3.381 1.00 98.50 93 HIS A O 1
ATOM 715 N N . VAL A 1 94 ? -6.598 4.032 1.947 1.00 98.44 94 VAL A N 1
ATOM 716 C CA . VAL A 1 94 ? -5.354 3.881 1.182 1.00 98.44 94 VAL A CA 1
ATOM 717 C C . VAL A 1 94 ? -4.481 5.114 1.385 1.00 98.44 94 VAL A C 1
ATOM 719 O O . VAL A 1 94 ? -4.761 6.200 0.872 1.00 98.44 94 VAL A O 1
ATOM 722 N N . CYS A 1 95 ? -3.374 4.923 2.085 1.00 98.19 95 CYS A N 1
ATOM 723 C CA . CYS A 1 95 ? -2.389 5.939 2.402 1.00 98.19 95 CYS A CA 1
ATOM 724 C C . CYS A 1 95 ? -1.108 5.765 1.572 1.00 98.19 95 CYS A C 1
ATOM 726 O O . CYS A 1 95 ? -0.799 4.702 1.024 1.00 98.19 95 CYS A O 1
ATOM 728 N N . GLY A 1 96 ? -0.338 6.843 1.472 1.00 97.06 96 GLY A N 1
ATOM 729 C CA . GLY A 1 96 ? 0.937 6.858 0.773 1.00 97.06 96 GLY A CA 1
ATOM 730 C C . GLY A 1 96 ? 0.827 7.061 -0.739 1.00 97.06 96 GLY A C 1
ATOM 731 O O . GLY A 1 96 ? -0.111 7.676 -1.260 1.00 97.06 96 GLY A O 1
ATOM 732 N N . GLY A 1 97 ? 1.859 6.624 -1.454 1.00 94.69 97 GLY A N 1
ATOM 733 C CA . GLY A 1 97 ? 2.056 6.806 -2.887 1.00 94.69 97 GLY A CA 1
ATOM 734 C C . GLY A 1 97 ? 3.527 7.049 -3.219 1.00 94.69 97 GLY A C 1
ATOM 735 O O . GLY A 1 97 ? 4.424 6.572 -2.529 1.00 94.69 97 GLY A O 1
ATOM 736 N N . ARG A 1 98 ? 3.801 7.794 -4.296 1.00 92.75 98 ARG A N 1
ATOM 737 C CA . ARG A 1 98 ? 5.174 8.144 -4.710 1.00 92.75 98 ARG A CA 1
ATOM 738 C C . ARG A 1 98 ? 5.636 9.472 -4.115 1.00 92.75 98 ARG A C 1
ATOM 740 O O . ARG A 1 98 ? 4.830 10.385 -3.908 1.00 92.75 98 ARG A O 1
ATOM 747 N N . GLY A 1 99 ? 6.946 9.613 -3.919 1.00 90.75 99 GLY A N 1
ATOM 748 C CA . GLY A 1 99 ? 7.591 10.890 -3.596 1.00 90.75 99 GLY A CA 1
ATOM 749 C C . GLY A 1 99 ? 7.024 11.549 -2.336 1.00 90.75 99 GLY A C 1
ATOM 750 O O . GLY A 1 99 ? 7.158 11.022 -1.235 1.00 90.75 99 GLY A O 1
ATOM 751 N N . ARG A 1 100 ? 6.381 12.718 -2.475 1.00 91.62 100 ARG A N 1
ATOM 752 C CA . ARG A 1 100 ? 5.770 13.418 -1.326 1.00 91.62 100 ARG A CA 1
ATOM 753 C C . ARG A 1 100 ? 4.693 12.586 -0.624 1.00 91.62 100 ARG A C 1
ATOM 755 O O . ARG A 1 100 ? 4.585 12.670 0.588 1.00 91.62 100 ARG A O 1
ATOM 762 N N . HIS A 1 101 ? 3.941 11.774 -1.370 1.00 93.50 101 HIS A N 1
ATOM 763 C CA . HIS A 1 101 ? 2.863 10.973 -0.797 1.00 93.50 101 HIS A CA 1
ATOM 764 C C . HIS A 1 101 ? 3.414 9.834 0.064 1.00 93.50 101 HIS A C 1
ATOM 766 O O . HIS A 1 101 ? 2.900 9.613 1.148 1.00 93.50 101 HIS A O 1
ATOM 772 N N . SER A 1 102 ? 4.517 9.195 -0.349 1.00 92.94 102 SER A N 1
ATOM 773 C CA . SER A 1 102 ? 5.228 8.212 0.486 1.00 92.94 102 SER A CA 1
ATOM 774 C C . SER A 1 102 ? 5.630 8.816 1.838 1.00 92.94 102 SER A C 1
ATOM 776 O O . SER A 1 102 ? 5.349 8.232 2.882 1.00 92.94 102 SER A O 1
ATOM 778 N N . ARG A 1 103 ? 6.204 10.027 1.830 1.00 93.12 103 ARG A N 1
ATOM 779 C CA . ARG A 1 103 ? 6.627 10.734 3.052 1.00 93.12 103 ARG A CA 1
ATOM 780 C C . ARG A 1 103 ? 5.463 11.212 3.923 1.00 93.12 103 ARG A C 1
ATOM 782 O O . ARG A 1 103 ? 5.642 11.361 5.125 1.00 93.12 103 ARG A O 1
ATOM 789 N N . ALA A 1 104 ? 4.294 11.450 3.330 1.00 96.50 104 ALA A N 1
ATOM 790 C CA . ALA A 1 104 ? 3.096 11.889 4.040 1.00 96.50 104 ALA A CA 1
ATOM 791 C C . ALA A 1 104 ? 2.331 10.741 4.722 1.00 96.50 104 ALA A C 1
ATOM 793 O O . ALA A 1 104 ? 1.484 11.020 5.565 1.00 96.50 104 ALA A O 1
ATOM 794 N N . THR A 1 105 ? 2.636 9.474 4.406 1.00 97.69 105 THR A N 1
ATOM 795 C CA . THR A 1 105 ? 1.914 8.298 4.933 1.00 97.69 105 THR A CA 1
ATOM 796 C C . THR A 1 105 ? 1.699 8.335 6.451 1.00 97.69 105 THR A C 1
ATOM 798 O O . THR A 1 105 ? 0.563 8.133 6.867 1.00 97.69 105 THR A O 1
ATOM 801 N N . PRO A 1 106 ? 2.699 8.660 7.298 1.00 97.69 106 PRO A N 1
ATOM 802 C CA . PRO A 1 106 ? 2.480 8.718 8.744 1.00 97.69 106 PRO A CA 1
ATOM 803 C C . PRO A 1 106 ? 1.418 9.740 9.171 1.00 97.69 106 PRO A C 1
ATOM 805 O O . PRO A 1 106 ? 0.657 9.472 10.091 1.00 97.69 106 PRO A O 1
ATOM 808 N N . ALA A 1 107 ? 1.352 10.896 8.504 1.00 98.19 107 ALA A N 1
ATOM 809 C CA . ALA A 1 107 ? 0.347 11.918 8.791 1.00 98.19 107 ALA A CA 1
ATOM 810 C C . ALA A 1 107 ? -1.042 11.509 8.279 1.00 98.19 107 ALA A C 1
ATOM 812 O O . ALA A 1 107 ? -2.037 11.752 8.953 1.00 98.19 107 ALA A O 1
ATOM 813 N N . GLU A 1 108 ? -1.110 10.850 7.118 1.00 98.38 108 GLU A N 1
ATOM 814 C CA . GLU A 1 108 ? -2.365 10.290 6.602 1.00 98.38 108 GLU A CA 1
ATOM 815 C C . GLU A 1 108 ? -2.923 9.207 7.546 1.00 98.38 108 GLU A C 1
ATOM 817 O O . GLU A 1 108 ? -4.121 9.191 7.800 1.00 98.38 108 GLU A O 1
ATOM 822 N N . LEU A 1 109 ? -2.067 8.353 8.122 1.00 98.25 109 LEU A N 1
ATOM 823 C CA . LEU A 1 109 ? -2.474 7.308 9.073 1.00 98.25 109 LEU A CA 1
ATOM 824 C C . LEU A 1 109 ? -2.944 7.865 10.421 1.00 98.25 109 LEU A C 1
ATOM 826 O O . LEU A 1 109 ? -3.871 7.313 11.006 1.00 98.25 109 LEU A O 1
ATOM 830 N N . LEU A 1 110 ? -2.342 8.960 10.896 1.00 98.06 110 LEU A N 1
ATOM 831 C CA . LEU A 1 110 ? -2.846 9.687 12.065 1.00 98.06 110 LEU A CA 1
ATOM 832 C C . LEU A 1 110 ? -4.266 10.203 11.811 1.00 98.06 110 LEU A C 1
ATOM 834 O O . LEU A 1 110 ? -5.155 9.939 12.609 1.00 98.06 110 LEU A O 1
ATOM 838 N N . ALA A 1 111 ? -4.494 10.838 10.657 1.00 98.00 111 ALA A N 1
ATOM 839 C CA . ALA A 1 111 ? -5.814 11.344 10.288 1.00 98.00 111 ALA A CA 1
ATOM 840 C C . ALA A 1 111 ? -6.866 10.229 10.145 1.00 98.00 111 ALA A C 1
ATOM 842 O O . ALA A 1 111 ? -8.018 10.427 10.520 1.00 98.00 111 ALA A O 1
ATOM 843 N N . VAL A 1 112 ? -6.483 9.054 9.626 1.00 97.69 112 VAL A N 1
ATOM 844 C CA . VAL A 1 112 ? -7.365 7.874 9.613 1.00 97.69 112 VAL A CA 1
ATOM 845 C C . VAL A 1 112 ? -7.681 7.434 11.043 1.00 97.69 112 VAL A C 1
ATOM 847 O O . VAL A 1 112 ? -8.849 7.246 11.364 1.00 97.69 112 VAL A O 1
ATOM 850 N N . GLY A 1 113 ? -6.671 7.330 11.912 1.00 96.75 113 GLY A N 1
ATOM 851 C CA . GLY A 1 113 ? -6.855 6.979 13.322 1.00 96.75 113 GLY A CA 1
ATOM 852 C C . GLY A 1 113 ? -7.847 7.891 14.040 1.00 96.75 113 GLY A C 1
ATOM 853 O O . GLY A 1 113 ? -8.796 7.399 14.649 1.00 96.75 113 GLY A O 1
ATOM 854 N N . ASP A 1 114 ? -7.689 9.204 13.870 1.00 97.31 114 ASP A N 1
ATOM 855 C CA . ASP A 1 114 ? -8.590 10.212 14.436 1.00 97.31 114 ASP A CA 1
ATOM 856 C C . ASP A 1 114 ? -10.028 10.080 13.903 1.00 97.31 114 ASP A C 1
ATOM 858 O O . ASP A 1 114 ? -10.988 10.308 14.638 1.00 97.31 114 ASP A O 1
ATOM 862 N N . ALA A 1 115 ? -10.191 9.707 12.629 1.00 95.94 115 ALA A N 1
ATOM 863 C CA . ALA A 1 115 ? -11.497 9.611 11.982 1.00 95.94 115 ALA A CA 1
ATOM 864 C C . ALA A 1 115 ? -12.284 8.348 12.365 1.00 95.94 115 ALA A C 1
ATOM 866 O O . ALA A 1 115 ? -13.506 8.418 12.487 1.00 95.94 115 ALA A O 1
ATOM 867 N N . VAL A 1 116 ? -11.609 7.203 12.529 1.00 96.00 116 VAL A N 1
ATOM 868 C CA . VAL A 1 116 ? -12.271 5.899 12.744 1.00 96.00 116 VAL A CA 1
ATOM 869 C C . VAL A 1 116 ? -12.014 5.280 14.122 1.00 96.00 116 VAL A C 1
ATOM 871 O O . VAL A 1 116 ? -12.502 4.191 14.408 1.00 96.00 116 VAL A O 1
ATOM 874 N N . GLY A 1 117 ? -11.284 5.971 15.002 1.00 94.88 117 GLY A N 1
ATOM 875 C CA . GLY A 1 117 ? -11.026 5.521 16.374 1.00 94.88 117 GLY A CA 1
ATOM 876 C C . GLY A 1 117 ? -9.924 4.463 16.497 1.00 94.88 117 GLY A C 1
ATOM 877 O O . GLY A 1 117 ? -9.935 3.676 17.443 1.00 94.88 117 GLY A O 1
ATOM 878 N N . LEU A 1 118 ? -8.976 4.435 15.556 1.00 95.44 118 LEU A N 1
ATOM 879 C CA . LEU A 1 118 ? -7.796 3.566 15.608 1.00 95.44 118 LEU A CA 1
ATOM 880 C C . LEU A 1 118 ? -6.593 4.290 16.223 1.00 95.44 118 LEU A C 1
ATOM 882 O O . LEU A 1 118 ? -6.487 5.514 16.169 1.00 95.44 118 LEU A O 1
ATOM 886 N N . ASP A 1 119 ? -5.621 3.527 16.732 1.00 95.69 119 ASP A N 1
ATOM 887 C CA . ASP A 1 119 ? -4.325 4.079 17.142 1.00 95.69 119 ASP A CA 1
ATOM 888 C C . ASP A 1 119 ? -3.485 4.467 15.909 1.00 95.69 119 ASP A C 1
ATOM 890 O O . ASP A 1 119 ? -2.649 3.711 15.398 1.00 95.69 119 ASP A O 1
ATOM 894 N N . GLY A 1 120 ? -3.719 5.684 15.415 1.00 95.25 120 GLY A N 1
ATOM 895 C CA . GLY A 1 120 ? -2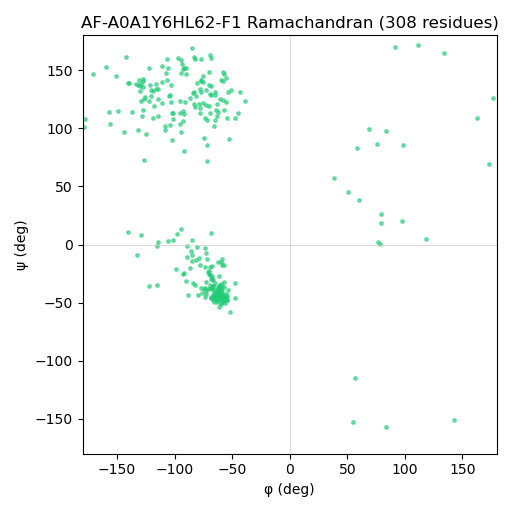.990 6.251 14.284 1.00 95.25 120 GLY A CA 1
ATOM 896 C C . GLY A 1 120 ? -1.485 6.396 14.540 1.00 95.25 120 GLY A C 1
ATOM 897 O O . GLY A 1 120 ? -0.693 6.336 13.596 1.00 95.25 120 GLY A O 1
ATOM 898 N N . ALA A 1 121 ? -1.057 6.542 15.800 1.00 95.62 121 ALA A N 1
ATOM 899 C CA . ALA A 1 121 ? 0.355 6.666 16.151 1.00 95.62 121 ALA A CA 1
ATOM 900 C C . ALA A 1 121 ? 1.085 5.325 16.001 1.00 95.62 121 ALA A C 1
ATOM 902 O O . ALA A 1 121 ? 2.174 5.286 15.409 1.00 95.62 121 ALA A O 1
ATOM 903 N N . ALA A 1 122 ? 0.464 4.231 16.450 1.00 93.94 122 ALA A N 1
ATOM 904 C CA . ALA A 1 122 ? 0.961 2.875 16.234 1.00 93.94 122 ALA A CA 1
ATOM 905 C C . ALA A 1 122 ? 1.020 2.526 14.737 1.00 93.94 122 ALA A C 1
ATOM 907 O O . ALA A 1 122 ? 2.041 2.021 14.262 1.00 93.94 122 ALA A O 1
ATOM 908 N N . LEU A 1 123 ? -0.011 2.874 13.958 1.00 96.25 123 LEU A N 1
ATOM 909 C CA . LEU A 1 123 ? -0.015 2.679 12.500 1.00 96.25 123 LEU A CA 1
ATOM 910 C C . LEU A 1 123 ? 1.101 3.480 11.811 1.00 96.25 123 LEU A C 1
ATOM 912 O O . LEU A 1 123 ? 1.842 2.952 10.976 1.00 96.25 123 LEU A O 1
ATOM 916 N N . ALA A 1 124 ? 1.284 4.744 12.195 1.00 95.31 124 ALA A N 1
ATOM 917 C CA . ALA A 1 124 ? 2.363 5.587 11.693 1.00 95.31 124 ALA A CA 1
ATOM 918 C C . ALA A 1 124 ? 3.754 5.027 12.044 1.00 95.31 124 ALA A C 1
ATOM 920 O O . ALA A 1 124 ? 4.689 5.128 11.243 1.00 95.31 124 ALA A O 1
ATOM 921 N N . GLN A 1 125 ? 3.911 4.428 13.227 1.00 94.19 125 GLN A N 1
ATOM 922 C CA . GLN A 1 125 ? 5.139 3.739 13.619 1.00 94.19 125 GLN A CA 1
ATOM 923 C C . GLN A 1 125 ? 5.368 2.475 12.785 1.00 94.19 125 GLN A C 1
ATOM 925 O O . GLN A 1 125 ? 6.476 2.302 12.275 1.00 94.19 125 GLN A O 1
ATOM 930 N N . ALA A 1 126 ? 4.339 1.646 12.588 1.00 94.19 126 ALA A N 1
ATOM 931 C CA . ALA A 1 126 ? 4.410 0.460 11.738 1.00 94.19 126 ALA A CA 1
ATOM 932 C C . ALA A 1 126 ? 4.830 0.828 10.305 1.00 94.19 126 ALA A C 1
ATOM 934 O O . ALA A 1 126 ? 5.769 0.241 9.774 1.00 94.19 126 ALA A O 1
ATOM 935 N N . SER A 1 127 ? 4.235 1.872 9.716 1.00 95.62 127 SER A N 1
ATOM 936 C CA . SER A 1 127 ? 4.620 2.391 8.391 1.00 95.62 127 SER A CA 1
ATOM 937 C C . SER A 1 127 ? 6.109 2.759 8.315 1.00 95.62 127 SER A C 1
ATOM 939 O O . SER A 1 127 ? 6.800 2.358 7.373 1.00 95.62 127 SER A O 1
ATOM 941 N N . ARG A 1 128 ? 6.637 3.466 9.327 1.00 94.38 128 ARG A N 1
ATOM 942 C CA . ARG A 1 128 ? 8.065 3.826 9.397 1.00 94.38 128 ARG A CA 1
ATOM 943 C C . ARG A 1 128 ? 8.968 2.603 9.535 1.00 94.38 128 ARG A C 1
ATOM 945 O O . ARG A 1 128 ? 10.009 2.556 8.883 1.00 94.38 128 ARG A O 1
ATOM 952 N N . LEU A 1 129 ? 8.587 1.635 10.368 1.00 92.50 129 LEU A N 1
ATOM 953 C CA . LEU A 1 129 ? 9.350 0.402 10.566 1.00 92.50 129 LEU A CA 1
ATOM 954 C C . LEU A 1 129 ? 9.412 -0.420 9.280 1.00 92.50 129 LEU A C 1
ATOM 956 O O . LEU A 1 129 ? 10.504 -0.789 8.865 1.00 92.50 129 LEU A O 1
ATOM 960 N N . VAL A 1 130 ? 8.281 -0.608 8.601 1.00 91.94 130 VAL A N 1
ATOM 961 C CA . VAL A 1 130 ? 8.202 -1.304 7.307 1.00 91.94 130 VAL A CA 1
ATOM 962 C C . VAL A 1 130 ? 9.115 -0.643 6.266 1.00 91.94 130 VAL A C 1
ATOM 964 O O . VAL A 1 130 ? 9.947 -1.305 5.648 1.00 91.94 130 VAL A O 1
ATOM 967 N N . ALA A 1 131 ? 9.051 0.686 6.123 1.00 91.19 131 ALA A N 1
ATOM 968 C CA . ALA A 1 131 ? 9.955 1.421 5.233 1.00 91.19 131 ALA A CA 1
ATOM 969 C C . ALA A 1 131 ? 11.435 1.270 5.637 1.00 91.19 131 ALA A C 1
ATOM 971 O O . ALA A 1 131 ? 12.318 1.191 4.780 1.00 91.19 131 ALA A O 1
ATOM 972 N N . LYS A 1 132 ? 11.734 1.217 6.940 1.00 90.81 132 LYS A N 1
ATOM 973 C CA . LYS A 1 132 ? 13.108 1.074 7.431 1.00 90.81 132 LYS A CA 1
ATOM 974 C C . LYS A 1 132 ? 13.666 -0.331 7.214 1.00 90.81 132 LYS A C 1
ATOM 976 O O . LYS A 1 132 ? 14.832 -0.451 6.849 1.00 90.81 132 LYS A O 1
ATOM 981 N N . VAL A 1 133 ? 12.861 -1.371 7.411 1.00 85.62 133 VAL A N 1
ATOM 982 C CA . VAL A 1 133 ? 13.262 -2.764 7.174 1.00 85.62 133 VAL A CA 1
ATOM 983 C C . VAL A 1 133 ? 13.580 -2.964 5.694 1.00 85.62 133 VAL A C 1
ATOM 985 O O . VAL A 1 133 ? 14.680 -3.411 5.373 1.00 85.62 133 VAL A O 1
ATOM 988 N N . ASP A 1 134 ? 12.694 -2.524 4.800 1.00 87.44 134 ASP A N 1
ATOM 989 C CA . ASP A 1 134 ? 12.880 -2.711 3.353 1.00 87.44 134 ASP A CA 1
ATOM 990 C C . ASP A 1 134 ? 14.060 -1.911 2.791 1.00 87.44 134 ASP A C 1
ATOM 992 O O . ASP A 1 134 ? 14.657 -2.328 1.810 1.00 87.44 134 ASP A O 1
ATOM 996 N N . SER A 1 135 ? 14.427 -0.786 3.417 1.00 84.06 135 SER A N 1
ATOM 997 C CA . SER A 1 135 ? 15.561 0.041 2.970 1.00 84.06 135 SER A CA 1
ATOM 998 C C . SER A 1 135 ? 16.900 -0.282 3.634 1.00 84.06 135 SER A C 1
ATOM 1000 O O . SER A 1 135 ? 17.941 0.051 3.074 1.00 84.06 135 SER A O 1
ATOM 1002 N N . ALA A 1 136 ? 16.908 -0.853 4.843 1.00 82.38 136 ALA A N 1
ATOM 1003 C CA . ALA A 1 136 ? 18.138 -1.028 5.624 1.00 82.38 136 ALA A CA 1
ATOM 1004 C C . ALA A 1 136 ? 18.436 -2.480 6.012 1.00 82.38 136 ALA A C 1
ATOM 1006 O O . ALA A 1 136 ? 19.605 -2.864 6.064 1.00 82.38 136 ALA A O 1
ATOM 1007 N N . ALA A 1 137 ? 17.411 -3.282 6.313 1.00 75.25 137 ALA A N 1
ATOM 1008 C CA . ALA A 1 137 ? 17.600 -4.682 6.689 1.00 75.25 137 ALA A CA 1
ATOM 1009 C C . ALA A 1 137 ? 17.712 -5.587 5.455 1.00 75.25 137 ALA A C 1
ATOM 1011 O O . ALA A 1 137 ? 18.462 -6.561 5.482 1.00 75.25 137 ALA A O 1
ATOM 1012 N N . VAL A 1 138 ? 17.014 -5.243 4.370 1.00 80.44 138 VAL A N 1
ATOM 1013 C CA . VAL A 1 138 ? 17.139 -5.907 3.069 1.00 80.44 138 VAL A CA 1
ATOM 1014 C C . VAL A 1 138 ? 18.142 -5.133 2.208 1.00 80.44 138 VAL A C 1
ATOM 1016 O O . VAL A 1 138 ? 17.816 -4.125 1.594 1.00 80.44 138 VAL A O 1
ATOM 1019 N N . GLN A 1 139 ? 19.394 -5.586 2.181 1.00 81.62 139 GLN A N 1
ATOM 1020 C CA . GLN A 1 139 ? 20.475 -4.961 1.414 1.00 81.62 139 GLN A CA 1
ATOM 1021 C C . GLN A 1 139 ? 20.560 -5.591 0.021 1.00 81.62 139 GLN A C 1
ATOM 1023 O O . GLN A 1 139 ? 21.369 -6.484 -0.238 1.00 81.62 139 GLN A O 1
ATOM 1028 N N . ASP A 1 140 ? 19.682 -5.147 -0.874 1.00 79.69 140 ASP A N 1
ATOM 1029 C CA . ASP A 1 140 ? 19.576 -5.645 -2.251 1.00 79.69 140 ASP A CA 1
ATOM 1030 C C . ASP A 1 140 ? 19.912 -4.601 -3.328 1.00 79.69 140 ASP A C 1
ATOM 1032 O O . ASP A 1 140 ? 19.916 -4.920 -4.518 1.00 79.69 140 ASP A O 1
ATOM 1036 N N . GLY A 1 141 ? 20.225 -3.370 -2.916 1.00 83.31 141 GLY A N 1
ATOM 1037 C CA . GLY A 1 141 ? 20.582 -2.276 -3.817 1.00 83.31 141 GLY A CA 1
ATOM 1038 C C . GLY A 1 141 ? 19.388 -1.601 -4.499 1.00 83.31 141 GLY A C 1
ATOM 1039 O O . GLY A 1 141 ? 19.581 -0.941 -5.521 1.00 83.31 141 GLY A O 1
ATOM 1040 N N . PHE A 1 142 ? 18.167 -1.763 -3.977 1.00 86.62 142 PHE A N 1
ATOM 1041 C CA . PHE A 1 142 ? 16.982 -1.062 -4.468 1.00 86.62 142 PHE A CA 1
ATOM 1042 C C . PHE A 1 142 ? 16.592 0.093 -3.541 1.00 86.62 142 PHE A C 1
ATOM 1044 O O . PHE A 1 142 ? 16.277 -0.098 -2.370 1.00 86.62 142 PHE A O 1
ATOM 1051 N N . ASP A 1 143 ? 16.523 1.303 -4.094 1.00 88.94 143 ASP A N 1
ATOM 1052 C CA . ASP A 1 143 ? 16.075 2.481 -3.352 1.00 88.94 143 ASP A CA 1
ATOM 1053 C C . ASP A 1 143 ? 14.545 2.555 -3.337 1.00 88.94 143 ASP A C 1
ATOM 1055 O O . ASP A 1 143 ? 13.901 2.458 -4.388 1.00 88.94 143 ASP A O 1
ATOM 1059 N N . LEU A 1 144 ? 13.943 2.766 -2.162 1.00 90.19 144 LEU A N 1
ATOM 1060 C CA . LEU A 1 144 ? 12.488 2.877 -2.036 1.00 90.19 144 LEU A CA 1
ATOM 1061 C C . LEU A 1 144 ? 11.931 4.050 -2.855 1.00 90.19 144 LEU A C 1
ATOM 1063 O O . LEU A 1 144 ? 12.300 5.211 -2.680 1.00 90.19 144 LEU A O 1
ATOM 1067 N N . TYR A 1 145 ? 10.974 3.731 -3.723 1.00 90.62 145 TYR A N 1
ATOM 1068 C CA . TYR A 1 145 ? 10.355 4.656 -4.672 1.00 90.62 145 TYR A CA 1
ATOM 1069 C C . TYR A 1 145 ? 8.861 4.892 -4.406 1.00 90.62 145 TYR A C 1
ATOM 1071 O O . TYR A 1 145 ? 8.333 5.993 -4.612 1.00 90.62 145 TYR A O 1
ATOM 1079 N N . LEU A 1 146 ? 8.167 3.849 -3.949 1.00 94.94 146 LEU A N 1
ATOM 1080 C CA . LEU A 1 146 ? 6.741 3.851 -3.637 1.00 94.94 146 LEU A CA 1
ATOM 1081 C C . LEU A 1 146 ? 6.526 3.223 -2.262 1.00 94.94 146 LEU A C 1
ATOM 1083 O O . LEU A 1 146 ? 7.070 2.158 -1.982 1.00 94.94 146 LEU A O 1
ATOM 1087 N N . HIS A 1 147 ? 5.655 3.840 -1.468 1.00 97.38 147 HIS A N 1
ATOM 1088 C CA . HIS A 1 147 ? 5.130 3.262 -0.235 1.00 97.38 147 HIS A CA 1
ATOM 1089 C C . HIS A 1 147 ? 3.605 3.356 -0.273 1.00 97.38 147 HIS A C 1
ATOM 1091 O O . HIS A 1 147 ? 3.077 4.467 -0.238 1.00 97.38 147 HIS A O 1
ATOM 1097 N N . GLY A 1 148 ? 2.904 2.230 -0.409 1.00 97.94 148 GLY A N 1
ATOM 1098 C CA . GLY A 1 148 ? 1.445 2.162 -0.316 1.00 97.94 148 GLY A CA 1
ATOM 1099 C C . GLY A 1 148 ? 1.031 1.416 0.944 1.00 97.94 148 GLY A C 1
ATOM 1100 O O . GLY A 1 148 ? 1.414 0.261 1.104 1.00 97.94 148 GLY A O 1
ATOM 1101 N N . PHE A 1 149 ? 0.255 2.061 1.811 1.00 98.56 149 PHE A N 1
ATOM 1102 C CA . PHE A 1 149 ? -0.238 1.490 3.065 1.00 98.56 149 PHE A CA 1
ATOM 1103 C C . PHE A 1 149 ? -1.762 1.445 3.007 1.00 98.56 149 PHE A C 1
ATOM 1105 O O . PHE A 1 149 ? -2.390 2.489 2.863 1.00 98.56 149 PHE A O 1
ATOM 1112 N N . ILE A 1 150 ? -2.361 0.261 3.092 1.00 98.62 150 ILE A N 1
ATOM 1113 C CA . ILE A 1 150 ? -3.816 0.090 3.076 1.00 98.62 150 ILE A CA 1
ATOM 1114 C C . ILE A 1 150 ? -4.241 -0.445 4.436 1.00 98.62 150 ILE A C 1
ATOM 1116 O O . ILE A 1 150 ? -3.708 -1.461 4.877 1.00 98.62 150 ILE A O 1
ATOM 1120 N N . VAL A 1 151 ? -5.177 0.236 5.090 1.00 98.50 151 VAL A N 1
ATOM 1121 C CA . VAL A 1 151 ? -5.661 -0.091 6.436 1.00 98.50 151 VAL A CA 1
ATOM 1122 C C . VAL A 1 151 ? -7.178 -0.194 6.450 1.00 98.50 151 VAL A C 1
ATOM 1124 O O . VAL A 1 151 ? -7.864 0.545 5.748 1.00 98.50 151 VAL A O 1
ATOM 1127 N N . SER A 1 152 ? -7.685 -1.142 7.225 1.00 98.12 152 SER A N 1
ATOM 1128 C CA . SER A 1 152 ? -9.106 -1.324 7.496 1.00 98.12 152 SER A CA 1
ATOM 1129 C C . SER A 1 152 ? -9.509 -0.676 8.818 1.00 98.12 152 SER A C 1
ATOM 1131 O O . SER A 1 152 ? -8.659 -0.494 9.690 1.00 98.12 152 SER A O 1
ATOM 1133 N N . ASP A 1 153 ? -10.800 -0.414 9.005 1.00 96.94 153 ASP A N 1
ATOM 1134 C CA . ASP A 1 153 ? -11.344 0.109 10.271 1.00 96.94 153 ASP A CA 1
ATOM 1135 C C . ASP A 1 153 ? -11.152 -0.847 11.462 1.00 96.94 153 ASP A C 1
ATOM 1137 O O . ASP A 1 153 ? -11.244 -0.426 12.609 1.00 96.94 153 ASP A O 1
ATOM 1141 N N . ASP A 1 154 ? -10.817 -2.119 11.215 1.00 94.12 154 ASP A N 1
ATOM 1142 C CA . ASP A 1 154 ? -10.480 -3.093 12.264 1.00 94.12 154 ASP A CA 1
ATOM 1143 C C . ASP A 1 154 ? -8.996 -3.021 12.679 1.00 94.12 154 ASP A C 1
ATOM 1145 O O . ASP A 1 154 ? -8.508 -3.858 13.440 1.00 94.12 154 ASP A O 1
ATOM 1149 N N . GLY A 1 155 ? -8.233 -2.074 12.123 1.00 93.12 155 GLY A N 1
ATOM 1150 C CA . GLY A 1 155 ? -6.804 -1.903 12.389 1.00 93.12 155 GLY A CA 1
ATOM 1151 C C . GLY A 1 155 ? -5.897 -2.886 11.647 1.00 93.12 155 GLY A C 1
ATOM 1152 O O . GLY A 1 155 ? -4.674 -2.797 11.772 1.00 93.12 155 GLY A O 1
ATOM 1153 N N . ARG A 1 156 ? -6.451 -3.796 10.832 1.00 97.00 156 ARG A N 1
ATOM 1154 C CA . ARG A 1 156 ? -5.653 -4.658 9.948 1.00 97.00 156 ARG A CA 1
ATOM 1155 C C . ARG A 1 156 ? -5.183 -3.890 8.731 1.00 97.00 156 ARG A C 1
ATOM 1157 O O . ARG A 1 156 ? -5.926 -3.093 8.162 1.00 97.00 156 ARG A O 1
ATOM 1164 N N . TRP A 1 157 ? -3.961 -4.166 8.306 1.00 98.12 157 TRP A N 1
ATOM 1165 C CA . TRP A 1 157 ? -3.312 -3.478 7.202 1.00 98.12 157 TRP A CA 1
ATOM 1166 C C . TRP A 1 157 ? -2.453 -4.391 6.323 1.00 98.12 157 TRP A C 1
ATOM 1168 O O . TRP A 1 157 ? -2.033 -5.482 6.725 1.00 98.12 157 TRP A O 1
ATOM 1178 N N . VAL A 1 158 ? -2.180 -3.897 5.117 1.00 98.12 158 VAL A N 1
ATOM 1179 C CA . VAL A 1 158 ? -1.219 -4.422 4.141 1.00 98.12 158 VAL A CA 1
ATOM 1180 C C . VAL A 1 158 ? -0.346 -3.268 3.648 1.00 98.12 158 VAL A C 1
ATOM 1182 O O . VAL A 1 158 ? -0.834 -2.154 3.433 1.00 98.12 158 VAL A O 1
ATOM 1185 N N . VAL A 1 159 ? 0.947 -3.521 3.447 1.00 98.00 159 VAL A N 1
ATOM 1186 C CA . VAL A 1 159 ? 1.854 -2.564 2.798 1.00 98.00 159 VAL A CA 1
ATOM 1187 C C . VAL A 1 159 ? 2.408 -3.177 1.525 1.00 98.00 159 VAL A C 1
ATOM 1189 O O . VAL A 1 159 ? 2.901 -4.303 1.530 1.00 98.00 159 VAL A O 1
ATOM 1192 N N . VAL A 1 160 ? 2.355 -2.408 0.440 1.00 96.56 160 VAL A N 1
ATOM 1193 C CA . VAL A 1 160 ? 3.002 -2.736 -0.830 1.00 96.56 160 VAL A CA 1
ATOM 1194 C C . VAL A 1 160 ? 4.014 -1.637 -1.141 1.00 96.56 160 VAL A C 1
ATOM 1196 O O . VAL A 1 160 ? 3.649 -0.499 -1.457 1.00 96.56 160 VAL A O 1
ATOM 1199 N N . GLN A 1 161 ? 5.298 -1.970 -1.031 1.00 94.00 161 GLN A N 1
ATOM 1200 C CA . GLN A 1 161 ? 6.404 -1.067 -1.347 1.00 94.00 161 GLN A CA 1
ATOM 1201 C C . GLN A 1 161 ? 7.055 -1.450 -2.665 1.00 94.00 161 GLN A C 1
ATOM 1203 O O . GLN A 1 161 ? 7.069 -2.617 -3.043 1.00 94.00 161 GLN A O 1
ATOM 1208 N N . GLN A 1 162 ? 7.639 -0.473 -3.352 1.00 92.56 162 GLN A N 1
ATOM 1209 C CA . GLN A 1 162 ? 8.474 -0.734 -4.520 1.00 92.56 162 GLN A CA 1
ATOM 1210 C C . GLN A 1 162 ? 9.803 -0.006 -4.383 1.00 92.56 162 GLN A C 1
ATOM 1212 O O . GLN A 1 162 ? 9.825 1.219 -4.247 1.00 92.56 162 GLN A O 1
ATOM 1217 N N . GLY A 1 163 ? 10.886 -0.770 -4.467 1.00 90.75 163 GLY A N 1
ATOM 1218 C CA . GLY A 1 163 ? 12.244 -0.291 -4.654 1.00 90.75 163 GLY A CA 1
ATOM 1219 C C . GLY A 1 163 ? 12.636 -0.264 -6.133 1.00 90.75 163 GLY A C 1
ATOM 1220 O O . GLY A 1 163 ? 12.079 -0.992 -6.962 1.00 90.75 163 GLY A O 1
ATOM 1221 N N . MET A 1 164 ? 13.595 0.589 -6.479 1.00 89.19 164 MET A N 1
ATOM 1222 C CA . MET A 1 164 ? 14.121 0.737 -7.834 1.00 89.19 164 MET A CA 1
ATOM 1223 C C . MET A 1 164 ? 15.645 0.682 -7.839 1.00 89.19 164 MET A C 1
ATOM 1225 O O . MET A 1 164 ? 16.297 1.349 -7.044 1.00 89.19 164 MET A O 1
ATOM 1229 N N . HIS A 1 165 ? 16.211 -0.045 -8.800 1.00 85.50 165 HIS A N 1
ATOM 1230 C CA . HIS A 1 165 ? 17.644 -0.039 -9.069 1.00 85.50 165 HIS A CA 1
ATOM 1231 C C . HIS A 1 165 ? 17.909 0.709 -10.382 1.00 85.50 165 HIS A C 1
ATOM 1233 O O . HIS A 1 165 ? 17.734 0.166 -11.477 1.00 85.50 165 HIS A O 1
ATOM 1239 N N . GLY A 1 166 ? 18.370 1.960 -10.281 1.00 79.44 166 GLY A N 1
ATOM 1240 C CA . GLY A 1 166 ? 18.496 2.873 -11.427 1.00 79.44 166 GLY A CA 1
ATOM 1241 C C . GLY A 1 166 ? 19.401 2.358 -12.553 1.00 79.44 166 GLY A C 1
ATOM 1242 O O . GLY A 1 166 ? 19.001 2.361 -13.713 1.00 79.44 166 GLY A O 1
ATOM 1243 N N . GLN A 1 167 ? 20.594 1.852 -12.217 1.00 80.44 167 GLN A N 1
ATOM 1244 C CA . GLN A 1 167 ? 21.560 1.363 -13.216 1.00 80.44 167 GLN A CA 1
ATOM 1245 C C . GLN A 1 167 ? 21.067 0.121 -13.975 1.00 80.44 167 GLN A C 1
ATOM 1247 O O . GLN A 1 167 ? 21.231 0.029 -15.187 1.00 80.44 167 GLN A O 1
ATOM 1252 N N . ARG A 1 168 ? 20.443 -0.830 -13.267 1.00 74.19 168 ARG A N 1
ATOM 1253 C CA . ARG A 1 168 ? 19.979 -2.109 -13.832 1.00 74.19 168 ARG A CA 1
ATOM 1254 C C . ARG A 1 168 ? 18.593 -2.033 -14.456 1.00 74.19 168 ARG A C 1
ATOM 1256 O O . ARG A 1 168 ? 18.144 -3.011 -15.039 1.00 74.19 168 ARG A O 1
ATOM 1263 N N . LYS A 1 169 ? 17.924 -0.888 -14.322 1.00 80.31 169 LYS A N 1
ATOM 1264 C CA . LYS A 1 169 ? 16.553 -0.654 -14.771 1.00 80.31 169 LYS A CA 1
ATOM 1265 C C . LYS A 1 169 ? 15.565 -1.724 -14.294 1.00 80.31 169 LYS A C 1
ATOM 1267 O O . LYS A 1 169 ? 14.721 -2.191 -15.055 1.00 80.31 169 LYS A O 1
ATOM 1272 N N . GLN A 1 170 ? 15.655 -2.096 -13.021 1.00 81.69 170 GLN A N 1
ATOM 1273 C CA . GLN A 1 170 ? 14.768 -3.093 -12.416 1.00 81.69 170 GLN A CA 1
ATOM 1274 C C . GLN A 1 170 ? 14.022 -2.517 -11.217 1.00 81.69 170 GLN A C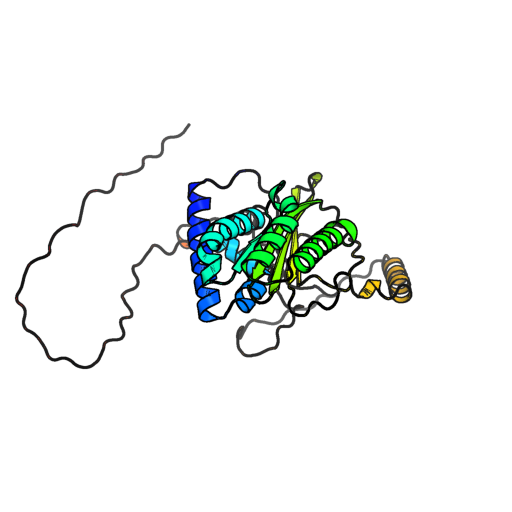 1
ATOM 1276 O O . GLN A 1 170 ? 14.514 -1.609 -10.540 1.00 81.69 170 GLN A O 1
ATOM 1281 N N . ALA A 1 171 ? 12.834 -3.057 -10.961 1.00 86.50 171 ALA A N 1
ATOM 1282 C CA . ALA A 1 171 ? 12.087 -2.827 -9.738 1.00 86.50 171 ALA A CA 1
ATOM 1283 C C . ALA A 1 171 ? 12.026 -4.098 -8.891 1.00 86.50 171 ALA A C 1
ATOM 1285 O O . ALA A 1 171 ? 12.082 -5.215 -9.403 1.00 86.50 171 ALA A O 1
ATOM 1286 N N . ARG A 1 172 ? 11.881 -3.888 -7.588 1.00 87.25 172 ARG A N 1
ATOM 1287 C CA . ARG A 1 172 ? 11.593 -4.926 -6.609 1.00 87.25 172 ARG A CA 1
ATOM 1288 C C . ARG A 1 172 ? 10.417 -4.481 -5.769 1.00 87.25 172 ARG A C 1
ATOM 1290 O O . ARG A 1 172 ? 10.328 -3.307 -5.417 1.00 87.25 172 ARG A O 1
ATOM 1297 N N . ARG A 1 173 ? 9.499 -5.390 -5.482 1.00 90.19 173 ARG A N 1
ATOM 1298 C CA . ARG A 1 173 ? 8.296 -5.109 -4.710 1.00 90.19 173 ARG A CA 1
ATOM 1299 C C . ARG A 1 173 ? 8.313 -5.902 -3.414 1.00 90.19 173 ARG A C 1
ATOM 1301 O O . ARG A 1 173 ? 8.671 -7.070 -3.402 1.00 90.19 173 ARG A O 1
ATOM 1308 N N . TYR A 1 174 ? 7.911 -5.261 -2.332 1.00 90.62 174 TYR A N 1
ATOM 1309 C CA . TYR A 1 174 ? 7.879 -5.844 -0.998 1.00 90.62 174 TYR A CA 1
ATOM 1310 C C . TYR A 1 174 ? 6.439 -5.799 -0.504 1.00 90.62 174 TYR A C 1
ATOM 1312 O O . TYR A 1 174 ? 5.798 -4.745 -0.554 1.00 90.62 174 TYR A O 1
A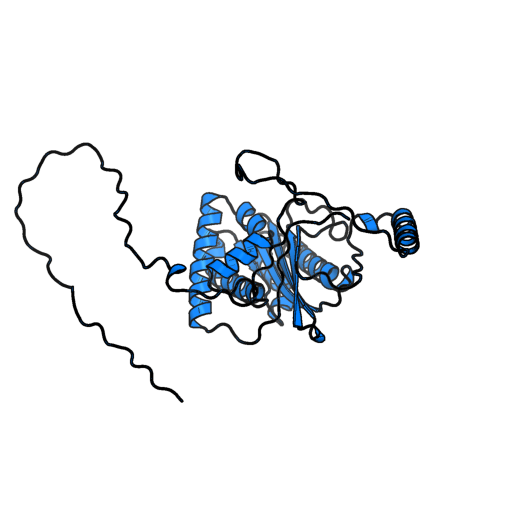TOM 1320 N N . HIS A 1 175 ? 5.927 -6.939 -0.059 1.00 90.81 175 HIS A N 1
ATOM 1321 C CA . HIS A 1 175 ? 4.580 -7.076 0.471 1.00 90.81 175 HIS A CA 1
ATOM 1322 C C . HIS A 1 175 ? 4.638 -7.442 1.946 1.00 90.81 175 HIS A C 1
ATOM 1324 O O . HIS A 1 175 ? 5.351 -8.361 2.353 1.00 90.81 175 HIS A O 1
ATOM 1330 N N . TRP A 1 176 ? 3.829 -6.744 2.727 1.00 93.38 176 TRP A N 1
ATOM 1331 C CA . TRP A 1 176 ? 3.660 -6.952 4.155 1.00 93.38 176 TRP A CA 1
ATOM 1332 C C . TRP A 1 176 ? 2.187 -7.109 4.465 1.00 93.38 176 TRP A C 1
ATOM 1334 O O . TRP A 1 176 ? 1.371 -6.363 3.928 1.00 93.38 176 TRP A O 1
ATOM 1344 N N . LEU A 1 177 ? 1.859 -8.016 5.374 1.00 93.50 177 LEU A N 1
ATOM 1345 C CA . LEU A 1 177 ? 0.508 -8.220 5.871 1.00 93.50 177 LEU A CA 1
ATOM 1346 C C . LEU A 1 177 ? 0.561 -8.229 7.398 1.00 93.50 177 LEU A C 1
ATOM 1348 O O . LEU A 1 177 ? 1.407 -8.897 7.978 1.00 93.50 177 LEU A O 1
ATOM 1352 N N . SER A 1 178 ? -0.329 -7.475 8.038 1.00 91.81 178 SER A N 1
ATOM 1353 C CA . SER A 1 178 ? -0.433 -7.435 9.506 1.00 91.81 178 SER A CA 1
ATOM 1354 C C . SER A 1 178 ? -0.927 -8.746 10.123 1.00 91.81 178 SER A C 1
ATOM 1356 O O . SER A 1 178 ? -0.573 -9.073 11.253 1.00 91.81 178 SER A O 1
ATOM 1358 N N . GLU A 1 179 ? -1.750 -9.500 9.395 1.00 87.69 179 GLU A N 1
ATOM 1359 C CA . GLU A 1 179 ? -2.262 -10.795 9.833 1.00 87.69 179 GLU A CA 1
ATOM 1360 C C . GLU A 1 179 ? -1.107 -11.786 10.018 1.00 87.69 179 GLU A C 1
ATOM 1362 O O . GLU A 1 179 ? -0.348 -12.052 9.088 1.00 87.69 179 GLU A O 1
ATOM 1367 N N . GLY A 1 180 ? -0.966 -12.317 11.234 1.00 78.00 180 GLY A N 1
ATOM 1368 C CA . GLY A 1 180 ? 0.113 -13.244 11.584 1.00 78.00 180 GLY A CA 1
ATOM 1369 C C . GLY A 1 180 ? 1.485 -12.592 11.796 1.00 78.00 180 GLY A C 1
ATOM 1370 O O . GLY A 1 180 ? 2.440 -13.309 12.094 1.00 78.00 180 GLY A O 1
ATOM 1371 N N . LEU A 1 181 ? 1.605 -11.262 11.693 1.00 83.81 181 LEU A N 1
ATOM 1372 C CA . LEU A 1 181 ? 2.865 -10.558 11.927 1.00 83.81 181 LEU A CA 1
ATOM 1373 C C . LEU A 1 181 ? 3.187 -10.514 13.426 1.00 83.81 181 LEU A C 1
ATOM 1375 O O . LEU A 1 181 ? 2.565 -9.781 14.192 1.00 83.81 181 LEU A O 1
ATOM 1379 N N . SER A 1 182 ? 4.192 -11.281 13.839 1.00 79.19 182 SER A N 1
ATOM 1380 C CA . SER A 1 182 ? 4.674 -11.324 15.227 1.00 79.19 182 SER A CA 1
ATOM 1381 C C . SER A 1 182 ? 5.913 -10.456 15.469 1.00 79.19 182 SER A C 1
ATOM 1383 O O . SER A 1 182 ? 6.194 -10.083 16.607 1.00 79.19 182 SER A O 1
ATOM 1385 N N . SER A 1 183 ? 6.657 -10.119 14.411 1.00 78.62 183 SER A N 1
ATOM 1386 C CA . SER A 1 183 ? 7.906 -9.359 14.474 1.00 78.62 183 SER A CA 1
ATOM 1387 C C . SER A 1 183 ? 8.122 -8.562 13.192 1.00 78.62 183 SER A C 1
ATOM 1389 O O . SER A 1 183 ? 7.818 -9.041 12.107 1.00 78.62 183 SER A O 1
ATOM 1391 N N . PHE A 1 184 ? 8.702 -7.364 13.302 1.00 79.94 184 PHE A N 1
ATOM 1392 C CA . PHE A 1 184 ? 9.126 -6.562 12.144 1.00 79.94 184 PHE A CA 1
ATOM 1393 C C . PHE A 1 184 ? 10.522 -6.935 11.628 1.00 79.94 184 PHE A C 1
ATOM 1395 O O . PHE A 1 184 ? 10.946 -6.420 10.598 1.00 79.94 184 PHE A O 1
ATOM 1402 N N . VAL A 1 185 ? 11.264 -7.778 12.349 1.00 76.00 185 VAL A N 1
ATOM 1403 C CA . VAL A 1 185 ? 12.682 -8.077 12.071 1.00 76.00 185 VAL A CA 1
ATOM 1404 C C . VAL A 1 185 ? 12.975 -9.575 12.005 1.00 76.00 185 VAL A C 1
ATOM 1406 O O . VAL A 1 185 ? 14.133 -9.967 11.942 1.00 76.00 185 VAL A O 1
ATOM 1409 N N . ASP A 1 186 ? 11.937 -10.410 12.028 1.00 71.19 186 ASP A N 1
ATOM 1410 C CA . ASP A 1 186 ? 12.057 -11.862 11.938 1.00 71.19 186 ASP A CA 1
ATOM 1411 C C . ASP A 1 186 ? 11.069 -12.404 10.898 1.00 71.19 186 ASP A C 1
ATOM 1413 O O . ASP A 1 186 ? 9.875 -12.508 11.161 1.00 71.19 186 ASP A O 1
ATOM 1417 N N . ALA A 1 187 ? 11.584 -12.659 9.695 1.00 65.00 187 ALA A N 1
ATOM 1418 C CA . ALA A 1 187 ? 10.867 -13.047 8.481 1.00 65.00 187 ALA A CA 1
ATOM 1419 C C . ALA A 1 187 ? 9.516 -12.322 8.290 1.00 65.00 187 ALA A C 1
ATOM 1421 O O . A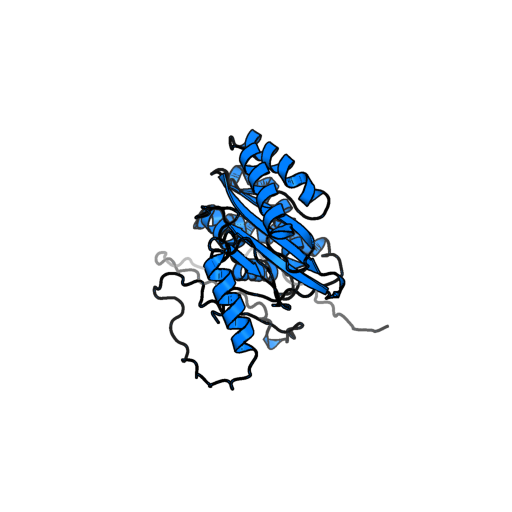LA A 1 187 ? 8.480 -12.974 8.161 1.00 65.00 187 ALA A O 1
ATOM 1422 N N . PRO A 1 188 ? 9.503 -10.977 8.252 1.00 73.69 188 PRO A N 1
ATOM 1423 C CA . PRO A 1 188 ? 8.269 -10.214 8.409 1.00 73.69 188 PRO A CA 1
ATOM 1424 C C . PRO A 1 188 ? 7.475 -10.028 7.101 1.00 73.69 188 PRO A C 1
ATOM 1426 O O . PRO A 1 188 ? 6.318 -9.606 7.113 1.00 73.69 188 PRO A O 1
ATOM 1429 N N . HIS A 1 189 ? 8.100 -10.298 5.952 1.00 74.94 189 HIS A N 1
ATOM 1430 C CA . HIS A 1 189 ? 7.498 -10.104 4.637 1.00 74.94 189 HIS A CA 1
ATOM 1431 C C . HIS A 1 189 ? 6.517 -11.218 4.295 1.00 74.94 189 HIS A C 1
ATOM 1433 O O . HIS A 1 189 ? 6.861 -12.397 4.353 1.00 74.94 189 HIS A O 1
ATOM 1439 N N . ALA A 1 190 ? 5.345 -10.833 3.790 1.00 69.06 190 ALA A N 1
ATOM 1440 C CA . ALA A 1 190 ? 4.442 -11.763 3.119 1.00 69.06 190 ALA A CA 1
ATOM 1441 C C . ALA A 1 190 ? 5.033 -12.222 1.772 1.00 69.06 190 ALA A C 1
ATOM 1443 O O . ALA A 1 190 ? 4.904 -13.386 1.400 1.00 69.06 190 ALA A O 1
ATOM 1444 N N . ALA A 1 191 ? 5.710 -11.316 1.054 1.00 74.69 191 ALA A N 1
ATOM 1445 C CA . ALA A 1 191 ? 6.470 -11.637 -0.152 1.00 74.69 191 ALA A CA 1
ATOM 1446 C C . ALA A 1 191 ? 7.520 -10.564 -0.481 1.00 74.69 191 ALA A C 1
ATOM 1448 O O . ALA A 1 191 ? 7.333 -9.382 -0.191 1.00 74.69 191 ALA A O 1
ATOM 1449 N N . ILE A 1 192 ? 8.596 -10.969 -1.160 1.00 75.75 192 ILE A N 1
ATOM 1450 C CA . ILE A 1 192 ? 9.538 -10.068 -1.837 1.00 75.75 192 ILE A CA 1
ATOM 1451 C C . ILE A 1 192 ? 9.635 -10.526 -3.287 1.00 75.75 192 ILE A C 1
ATOM 1453 O O . ILE A 1 192 ? 9.902 -11.698 -3.548 1.00 75.75 192 ILE A O 1
ATOM 1457 N N . ASP A 1 193 ? 9.418 -9.597 -4.208 1.00 73.56 193 ASP A N 1
ATOM 1458 C CA . ASP A 1 193 ? 9.189 -9.880 -5.610 1.00 73.56 193 ASP A CA 1
ATOM 1459 C C . ASP A 1 193 ? 10.122 -9.099 -6.544 1.00 73.56 193 ASP A C 1
ATOM 1461 O O . ASP A 1 193 ? 10.322 -7.897 -6.376 1.00 73.56 193 ASP A O 1
ATOM 1465 N N . GLY A 1 194 ? 10.680 -9.777 -7.541 1.00 63.88 194 GLY A N 1
ATOM 1466 C CA . GLY A 1 194 ? 11.642 -9.243 -8.499 1.00 63.88 194 GLY A CA 1
ATOM 1467 C C . GLY A 1 194 ? 12.830 -10.177 -8.723 1.00 63.88 194 GLY A C 1
ATOM 1468 O O . GLY A 1 194 ? 13.096 -11.090 -7.936 1.00 63.88 194 GLY A O 1
ATOM 1469 N N . ALA A 1 195 ? 13.577 -9.921 -9.796 1.00 66.56 195 ALA A N 1
ATOM 1470 C CA . ALA A 1 195 ? 14.665 -10.793 -10.214 1.00 66.56 195 ALA A CA 1
ATOM 1471 C C . ALA A 1 195 ? 15.724 -10.977 -9.110 1.00 66.56 195 ALA A C 1
ATOM 1473 O O . ALA A 1 195 ? 16.108 -10.036 -8.396 1.00 66.56 195 ALA A O 1
ATOM 1474 N N . HIS A 1 196 ? 16.228 -12.207 -8.988 1.00 65.50 196 HIS A N 1
ATOM 1475 C CA . HIS A 1 196 ? 17.360 -12.507 -8.120 1.00 65.50 196 HIS A CA 1
ATOM 1476 C C . HIS A 1 196 ? 18.627 -11.863 -8.692 1.00 65.50 196 HIS A C 1
ATOM 1478 O O . HIS A 1 196 ? 18.966 -12.064 -9.857 1.00 65.50 196 HIS A O 1
ATOM 1484 N N . GLN A 1 197 ? 19.349 -11.106 -7.868 1.00 64.56 197 GLN A N 1
ATOM 1485 C CA . GLN A 1 197 ? 20.533 -10.375 -8.300 1.00 64.56 197 GLN A CA 1
ATOM 1486 C C . GLN A 1 197 ? 21.657 -10.506 -7.279 1.00 64.56 197 GLN A C 1
ATOM 1488 O O . GLN A 1 197 ? 21.566 -9.955 -6.187 1.00 64.56 197 GLN A O 1
ATOM 1493 N N . GLY A 1 198 ? 22.744 -11.173 -7.673 1.00 69.50 198 GLY A N 1
ATOM 1494 C CA . GLY A 1 198 ? 23.927 -11.327 -6.826 1.00 69.50 198 GLY A CA 1
ATOM 1495 C C . GLY A 1 198 ? 23.612 -11.936 -5.457 1.00 69.50 198 GLY A C 1
ATOM 1496 O O . GLY A 1 198 ? 22.649 -12.684 -5.307 1.00 69.50 198 GLY A O 1
ATOM 1497 N N . ASN A 1 199 ? 24.436 -11.602 -4.465 1.00 71.00 199 ASN A N 1
ATOM 1498 C CA . ASN A 1 199 ? 24.201 -11.973 -3.074 1.00 71.00 199 ASN A CA 1
ATOM 1499 C C . ASN A 1 199 ? 23.408 -10.858 -2.391 1.00 71.00 199 ASN A C 1
ATOM 1501 O O . ASN A 1 199 ? 23.860 -9.716 -2.354 1.00 71.00 199 ASN A O 1
ATOM 1505 N N . ILE A 1 200 ? 22.243 -11.199 -1.845 1.00 77.12 200 ILE A N 1
ATOM 1506 C CA . ILE A 1 200 ? 21.379 -10.274 -1.106 1.00 77.12 200 ILE A CA 1
ATOM 1507 C C . ILE A 1 200 ? 21.516 -10.585 0.379 1.00 77.12 200 ILE A C 1
ATOM 1509 O O . ILE A 1 200 ? 21.334 -11.733 0.789 1.00 77.12 200 ILE A O 1
ATOM 1513 N N . VAL A 1 201 ? 21.801 -9.567 1.189 1.00 77.38 201 VAL A N 1
ATOM 1514 C CA . VAL A 1 201 ? 21.833 -9.715 2.648 1.00 77.38 201 VAL A CA 1
ATOM 1515 C C . VAL A 1 201 ? 20.476 -9.297 3.200 1.00 77.38 201 VAL A C 1
ATOM 1517 O O . VAL A 1 201 ? 20.109 -8.130 3.123 1.00 77.38 201 VAL A O 1
ATOM 1520 N N . ASN A 1 202 ? 19.725 -10.249 3.755 1.00 79.19 202 ASN A N 1
ATOM 1521 C CA . ASN A 1 202 ? 18.481 -9.973 4.471 1.00 79.19 202 ASN A CA 1
ATOM 1522 C C . ASN A 1 202 ? 18.696 -10.183 5.974 1.00 79.19 202 ASN A C 1
ATOM 1524 O O . ASN A 1 202 ? 18.658 -11.310 6.466 1.00 79.19 202 ASN A O 1
ATOM 1528 N N . LEU A 1 203 ? 18.920 -9.085 6.694 1.00 77.44 203 LEU A N 1
ATOM 1529 C CA . LEU A 1 203 ? 19.104 -9.081 8.148 1.00 77.44 203 LEU A CA 1
ATOM 1530 C C . LEU A 1 203 ? 17.805 -9.349 8.917 1.00 77.44 203 LEU A C 1
ATOM 1532 O O . LEU A 1 203 ? 17.861 -9.595 10.116 1.00 77.44 203 LEU A O 1
ATOM 1536 N N . ALA A 1 204 ? 16.658 -9.302 8.237 1.00 74.25 204 ALA A N 1
ATOM 1537 C CA . ALA A 1 204 ? 15.355 -9.624 8.799 1.00 74.25 204 ALA A CA 1
ATOM 1538 C C . ALA A 1 204 ? 14.908 -11.062 8.475 1.00 74.25 204 ALA A C 1
ATOM 1540 O O . ALA A 1 204 ? 13.753 -11.392 8.702 1.00 74.25 204 ALA A O 1
ATOM 1541 N N . ASP A 1 205 ? 15.761 -11.927 7.908 1.00 70.81 205 ASP A N 1
ATOM 1542 C CA . ASP A 1 205 ? 15.421 -13.347 7.716 1.00 70.81 205 ASP A CA 1
ATOM 1543 C C . ASP A 1 205 ? 15.509 -14.102 9.056 1.00 70.81 205 ASP A C 1
ATOM 1545 O O . ASP A 1 205 ? 16.403 -13.842 9.855 1.00 70.81 205 ASP A O 1
ATOM 1549 N N . HIS A 1 206 ? 14.639 -15.088 9.288 1.00 71.19 206 HIS A N 1
ATOM 1550 C CA . HIS A 1 206 ? 14.643 -15.904 10.514 1.00 71.19 206 HIS A CA 1
ATOM 1551 C C . HIS A 1 206 ? 15.960 -16.653 10.767 1.00 71.19 206 HIS A C 1
ATOM 1553 O O . HIS A 1 206 ? 16.255 -17.111 11.869 1.00 71.19 206 HIS A O 1
ATOM 1559 N N . ARG A 1 207 ? 16.806 -16.809 9.747 1.00 61.31 207 ARG A N 1
ATOM 1560 C CA . ARG A 1 207 ? 18.156 -17.363 9.927 1.00 61.31 207 ARG A CA 1
ATOM 1561 C C . ARG A 1 207 ? 19.119 -16.377 10.593 1.00 61.31 207 ARG A C 1
ATOM 1563 O O . ARG A 1 207 ? 20.131 -16.818 11.136 1.00 61.31 207 ARG A O 1
ATOM 1570 N N . ALA A 1 208 ? 18.807 -15.081 10.578 1.00 59.75 208 ALA A N 1
ATOM 1571 C CA . ALA A 1 208 ? 19.620 -14.017 11.160 1.00 59.75 208 ALA A CA 1
ATOM 1572 C C . ALA A 1 208 ? 19.645 -14.030 12.694 1.00 59.75 208 ALA A C 1
ATOM 1574 O O . ALA A 1 208 ? 20.616 -13.576 13.296 1.00 59.75 208 ALA A O 1
ATOM 1575 N N . THR A 1 209 ? 18.639 -14.622 13.337 1.00 57.44 209 THR A N 1
ATOM 1576 C CA . THR A 1 209 ? 18.510 -14.706 14.802 1.00 57.44 209 THR A CA 1
ATOM 1577 C C . THR A 1 209 ? 19.489 -15.685 15.461 1.00 57.44 209 THR A C 1
ATOM 1579 O O . THR A 1 209 ? 19.594 -15.706 16.685 1.00 57.44 209 THR A O 1
ATOM 1582 N N . SER A 1 210 ? 20.246 -16.475 14.687 1.00 58.41 210 SER A N 1
ATOM 1583 C CA . SER A 1 210 ? 21.299 -17.361 15.203 1.00 58.41 210 SER A CA 1
ATOM 1584 C C . SER A 1 210 ? 22.645 -17.078 14.517 1.00 58.41 210 SER A C 1
ATOM 1586 O O . SER A 1 210 ? 22.931 -17.655 13.460 1.00 58.41 210 SER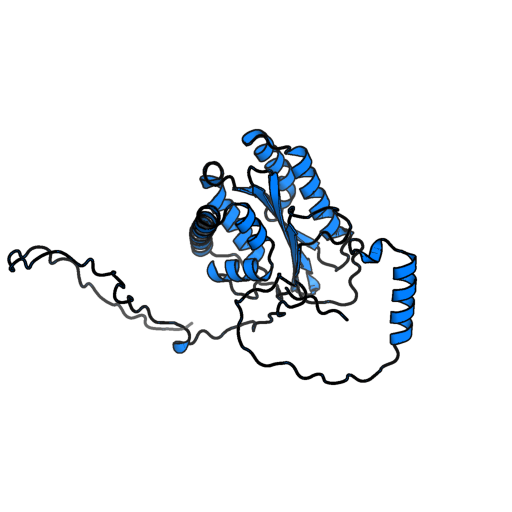 A O 1
ATOM 1588 N N . PRO A 1 211 ? 23.507 -16.235 15.120 1.00 54.12 211 PRO A N 1
ATOM 1589 C CA . PRO A 1 211 ? 24.836 -15.917 14.590 1.00 54.12 211 PRO A CA 1
ATOM 1590 C C . PRO A 1 211 ? 25.676 -17.172 14.308 1.00 54.12 211 PRO A C 1
ATOM 1592 O O . PRO A 1 211 ? 26.322 -17.273 13.265 1.00 54.12 211 PRO A O 1
ATOM 1595 N N . ASP A 1 212 ? 25.581 -18.180 15.180 1.00 51.97 212 ASP A N 1
ATOM 1596 C CA . ASP A 1 212 ? 26.311 -19.447 15.056 1.00 51.97 212 ASP A CA 1
ATOM 1597 C C . ASP A 1 212 ? 25.835 -20.304 13.880 1.00 51.97 212 ASP A C 1
ATOM 1599 O O . ASP A 1 212 ? 26.590 -21.117 13.340 1.00 51.97 212 ASP A O 1
ATOM 1603 N N . ARG A 1 213 ? 24.557 -20.196 13.506 1.00 55.97 213 ARG A N 1
ATOM 1604 C CA . ARG A 1 213 ? 23.996 -20.910 12.354 1.00 55.97 213 ARG A CA 1
ATOM 1605 C C . ARG A 1 213 ? 24.421 -20.237 11.057 1.00 55.97 213 ARG A C 1
ATOM 1607 O O . ARG A 1 213 ? 24.819 -20.940 10.132 1.00 55.97 213 ARG A O 1
ATOM 1614 N N . LEU A 1 214 ? 24.406 -18.905 11.035 1.00 55.84 214 LEU A N 1
ATOM 1615 C CA . LEU A 1 214 ? 24.912 -18.089 9.934 1.00 55.84 214 LEU A CA 1
ATOM 1616 C C . LEU A 1 214 ? 26.394 -18.359 9.682 1.00 55.84 214 LEU A C 1
ATOM 1618 O O . LEU A 1 214 ? 26.748 -18.688 8.557 1.00 55.84 214 LEU A O 1
ATOM 1622 N N . ALA A 1 215 ? 27.243 -18.321 10.712 1.00 59.47 215 ALA A N 1
ATOM 1623 C CA . ALA A 1 215 ? 28.672 -18.622 10.580 1.00 59.47 215 ALA A CA 1
ATOM 1624 C C . ALA A 1 215 ? 28.919 -20.014 9.966 1.00 59.47 215 ALA A C 1
ATOM 1626 O O . ALA A 1 215 ? 29.720 -20.162 9.043 1.00 59.47 215 ALA A O 1
ATOM 1627 N N . ARG A 1 216 ? 28.151 -21.019 10.409 1.00 59.06 216 ARG A N 1
ATOM 1628 C CA . ARG A 1 216 ? 28.206 -22.387 9.870 1.00 59.06 216 ARG A CA 1
ATOM 1629 C C . ARG A 1 216 ? 27.696 -22.493 8.431 1.00 59.06 216 ARG A C 1
ATOM 1631 O O . ARG A 1 216 ? 28.215 -23.296 7.662 1.00 59.06 216 ARG A O 1
ATOM 1638 N N . GLU A 1 217 ? 26.671 -21.731 8.060 1.00 58.16 217 GLU A N 1
ATOM 1639 C CA . GLU A 1 217 ? 26.120 -21.722 6.699 1.00 58.16 217 GLU A CA 1
ATOM 1640 C C . GLU A 1 217 ? 27.047 -20.972 5.725 1.00 58.16 217 GLU A C 1
ATOM 1642 O O . GLU A 1 217 ? 27.292 -21.464 4.626 1.00 58.16 217 GLU A O 1
ATOM 1647 N N . TRP A 1 218 ? 27.662 -19.867 6.162 1.00 57.22 218 TRP A N 1
ATOM 1648 C CA . TRP A 1 218 ? 28.725 -19.165 5.434 1.00 57.22 218 TRP A CA 1
ATOM 1649 C C . TRP A 1 218 ? 29.953 -20.050 5.203 1.00 57.22 218 TRP A C 1
ATOM 1651 O O . TRP A 1 218 ? 30.458 -20.089 4.081 1.00 57.22 218 TRP A O 1
ATOM 1661 N N . GLN A 1 219 ? 30.397 -20.810 6.212 1.00 64.75 219 GLN A N 1
ATOM 1662 C CA . GLN A 1 219 ? 31.465 -21.805 6.041 1.00 64.75 219 GLN A CA 1
ATOM 1663 C C . GLN A 1 219 ? 31.092 -22.847 4.981 1.00 64.75 219 GLN A C 1
ATOM 1665 O O . GLN A 1 219 ? 31.840 -23.029 4.030 1.00 64.75 219 GLN A O 1
ATOM 1670 N N . ARG A 1 220 ? 29.881 -23.417 5.032 1.00 59.62 220 ARG A N 1
ATOM 1671 C CA . ARG A 1 220 ? 29.433 -24.382 4.010 1.00 59.62 220 ARG A CA 1
ATOM 1672 C C . ARG A 1 220 ? 29.362 -23.807 2.600 1.00 59.62 220 ARG A C 1
ATOM 1674 O O . ARG A 1 220 ? 29.682 -24.514 1.655 1.00 59.62 220 ARG A O 1
ATOM 1681 N N . ILE A 1 221 ? 28.903 -22.568 2.429 1.00 62.72 221 ILE A N 1
ATOM 1682 C CA . ILE A 1 221 ? 28.854 -21.924 1.104 1.00 62.72 221 ILE A CA 1
ATOM 1683 C C . ILE A 1 221 ? 30.274 -21.695 0.575 1.00 62.72 221 ILE A C 1
ATOM 1685 O O . ILE A 1 221 ? 30.522 -21.908 -0.610 1.00 62.72 221 ILE A O 1
ATOM 1689 N N . THR A 1 222 ? 31.204 -21.326 1.460 1.00 61.12 222 THR A N 1
ATOM 1690 C CA . THR A 1 222 ? 32.633 -21.210 1.136 1.00 61.12 222 THR A CA 1
ATOM 1691 C C . THR A 1 222 ? 33.206 -22.564 0.706 1.00 61.12 222 THR A C 1
ATOM 1693 O O . THR A 1 222 ? 33.910 -22.640 -0.297 1.00 61.12 222 THR A O 1
ATOM 1696 N N . ASP A 1 223 ? 32.815 -23.645 1.384 1.00 53.03 223 ASP A N 1
ATOM 1697 C CA . ASP A 1 223 ? 33.259 -25.010 1.079 1.00 53.03 223 ASP A CA 1
ATOM 1698 C C . ASP A 1 223 ? 32.617 -25.577 -0.210 1.00 53.03 223 ASP A C 1
ATOM 1700 O O . ASP A 1 223 ? 33.247 -26.333 -0.952 1.00 53.03 223 ASP A O 1
ATOM 1704 N N . MET A 1 224 ? 31.375 -25.183 -0.531 1.00 51.78 224 MET A N 1
ATOM 1705 C CA . MET A 1 224 ? 30.651 -25.598 -1.746 1.00 51.78 224 MET A CA 1
ATOM 1706 C C . MET A 1 224 ? 31.040 -24.828 -3.018 1.00 51.78 224 MET A C 1
ATOM 1708 O O . MET A 1 224 ? 30.542 -25.155 -4.095 1.00 51.78 224 MET A O 1
ATOM 1712 N N . ALA A 1 225 ? 31.944 -23.847 -2.951 1.00 51.50 225 ALA A N 1
ATOM 1713 C CA . ALA A 1 225 ? 32.494 -23.183 -4.140 1.00 51.50 225 ALA A CA 1
ATOM 1714 C C . ALA A 1 225 ? 33.403 -24.102 -4.997 1.00 51.50 225 ALA A C 1
ATOM 1716 O O . ALA A 1 225 ? 34.041 -23.643 -5.944 1.00 51.50 225 ALA A O 1
ATOM 1717 N N . THR A 1 226 ? 33.432 -25.406 -4.701 1.00 42.09 226 THR A N 1
ATOM 1718 C CA . THR A 1 226 ? 34.023 -26.457 -5.536 1.00 42.09 226 THR A CA 1
ATOM 1719 C C . THR A 1 226 ? 32.920 -27.091 -6.399 1.00 42.09 226 THR A C 1
ATOM 1721 O O . THR A 1 226 ? 31.917 -27.552 -5.852 1.00 42.09 226 THR A O 1
ATOM 1724 N N . PRO A 1 227 ? 33.037 -27.122 -7.739 1.00 45.06 227 PRO A N 1
ATOM 1725 C CA . PRO A 1 227 ? 31.893 -27.403 -8.600 1.00 45.06 227 PRO A CA 1
ATOM 1726 C C . PRO A 1 227 ? 31.515 -28.891 -8.584 1.00 45.06 227 PRO A C 1
ATOM 1728 O O . PRO A 1 227 ? 32.306 -29.746 -8.978 1.00 45.06 227 PRO A O 1
ATOM 1731 N N . ALA A 1 228 ? 30.272 -29.195 -8.201 1.00 39.28 228 ALA A N 1
ATOM 1732 C CA . ALA A 1 228 ? 29.636 -30.495 -8.420 1.00 39.28 228 ALA A CA 1
ATOM 1733 C C . ALA A 1 228 ? 28.499 -30.372 -9.454 1.00 39.28 228 ALA A C 1
ATOM 1735 O O . ALA A 1 228 ? 27.754 -29.392 -9.469 1.00 39.28 228 ALA A O 1
ATOM 1736 N N . SER A 1 229 ? 28.397 -31.371 -10.337 1.00 34.44 229 SER A N 1
ATOM 1737 C CA . SER A 1 229 ? 27.487 -31.400 -11.496 1.00 34.44 229 SER A CA 1
ATOM 1738 C C . SER A 1 229 ? 26.004 -31.549 -11.105 1.00 34.44 229 SER A C 1
ATOM 1740 O O . SER A 1 229 ? 25.705 -32.232 -10.124 1.00 34.44 229 SER A O 1
ATOM 1742 N N . PRO A 1 230 ? 25.050 -30.976 -11.869 1.00 39.16 230 PRO A N 1
ATOM 1743 C CA . PRO A 1 230 ? 23.631 -31.039 -11.530 1.00 39.16 230 PRO A CA 1
ATOM 1744 C C . PRO A 1 230 ? 22.991 -32.370 -11.956 1.00 39.16 230 PRO A C 1
ATOM 1746 O O . PRO A 1 230 ? 23.055 -32.765 -13.119 1.00 39.16 230 PRO A O 1
ATOM 1749 N N . ALA A 1 231 ? 22.323 -33.036 -11.012 1.00 33.16 231 ALA A N 1
ATOM 1750 C CA . ALA A 1 231 ? 21.435 -34.164 -11.284 1.00 33.16 231 ALA A CA 1
ATOM 1751 C C . ALA A 1 231 ? 20.055 -33.673 -11.761 1.00 33.16 231 ALA A C 1
ATOM 1753 O O . ALA A 1 231 ? 19.503 -32.706 -11.232 1.00 33.16 231 ALA A O 1
ATOM 1754 N N . ILE A 1 232 ? 19.504 -34.359 -12.762 1.00 34.72 232 ILE A N 1
ATOM 1755 C CA . ILE A 1 232 ? 18.202 -34.089 -13.383 1.00 34.72 232 ILE A CA 1
ATOM 1756 C C . ILE A 1 232 ? 17.101 -34.754 -12.546 1.00 34.72 232 ILE A C 1
ATOM 1758 O O . ILE A 1 232 ? 17.189 -35.945 -12.257 1.00 34.72 232 ILE A O 1
ATOM 1762 N N . VAL A 1 233 ? 16.042 -34.014 -12.206 1.00 32.69 233 VAL A N 1
A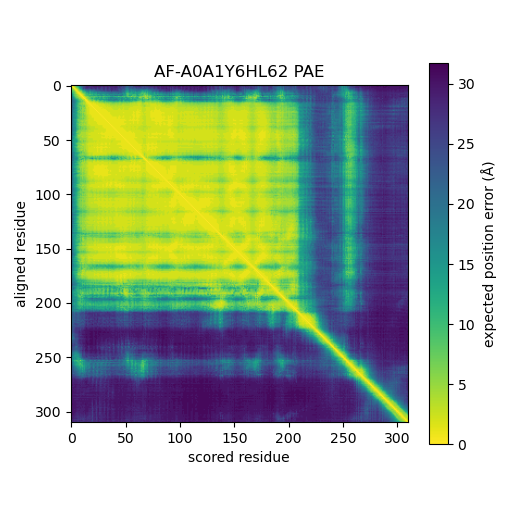TOM 1763 C CA . VAL A 1 233 ? 14.808 -34.565 -11.617 1.00 32.69 233 VAL A CA 1
ATOM 1764 C C . VAL A 1 233 ? 13.633 -34.192 -12.518 1.00 32.69 233 VAL A C 1
ATOM 1766 O O . VAL A 1 233 ? 13.433 -33.018 -12.829 1.00 32.69 233 VAL A O 1
ATOM 1769 N N . GLN A 1 234 ? 12.888 -35.203 -12.970 1.00 32.84 234 GLN A N 1
ATOM 1770 C CA . GLN A 1 234 ? 11.689 -35.058 -13.799 1.00 32.84 234 GLN A CA 1
ATOM 1771 C C . GLN A 1 234 ? 10.491 -34.586 -12.957 1.00 32.84 234 GLN A C 1
ATOM 1773 O O . GLN A 1 234 ? 10.320 -35.027 -11.822 1.00 32.84 234 GLN A O 1
ATOM 1778 N N . GLY A 1 235 ? 9.671 -33.685 -13.510 1.00 31.89 235 GLY A N 1
ATOM 1779 C CA . GLY A 1 235 ? 8.473 -33.144 -12.853 1.00 31.89 235 GLY A CA 1
ATOM 1780 C C . GLY A 1 235 ? 7.200 -33.964 -13.134 1.00 31.89 235 GLY A C 1
ATOM 1781 O O . GLY A 1 235 ? 7.116 -34.586 -14.194 1.00 31.89 235 GLY A O 1
ATOM 1782 N N . PRO A 1 236 ? 6.208 -33.972 -12.220 1.00 35.34 236 PRO A N 1
ATOM 1783 C CA . PRO A 1 236 ? 4.945 -34.682 -12.412 1.00 35.34 236 PRO A CA 1
ATOM 1784 C C . PRO A 1 236 ? 3.909 -33.889 -13.236 1.00 35.34 236 PRO A C 1
ATOM 1786 O O . PRO A 1 236 ? 4.004 -32.674 -13.404 1.00 35.34 236 PRO A O 1
ATOM 1789 N N . VAL A 1 237 ? 2.932 -34.638 -13.761 1.00 36.94 237 VAL A N 1
ATOM 1790 C CA . VAL A 1 237 ? 1.898 -34.260 -14.742 1.00 36.94 237 VAL A CA 1
ATOM 1791 C C . VAL A 1 237 ? 0.632 -33.722 -14.053 1.00 36.94 237 VAL A C 1
ATOM 1793 O O . VAL A 1 237 ? 0.273 -34.163 -12.966 1.00 36.94 237 VAL A O 1
ATOM 1796 N N . THR A 1 238 ? -0.029 -32.764 -14.706 1.00 33.94 238 THR A N 1
ATOM 1797 C CA . THR A 1 238 ? -1.154 -31.935 -14.241 1.00 33.94 238 THR A CA 1
ATOM 1798 C C . THR A 1 238 ? -2.478 -32.688 -14.036 1.00 33.94 238 THR A C 1
ATOM 1800 O O . THR A 1 238 ? -2.924 -33.405 -14.930 1.00 33.94 238 THR A O 1
ATOM 1803 N N . GLY A 1 239 ? -3.167 -32.410 -12.924 1.00 37.06 239 GLY A N 1
ATOM 1804 C CA . GLY A 1 239 ? -4.579 -32.741 -12.687 1.00 37.06 239 GLY A CA 1
ATOM 1805 C C . GLY A 1 239 ? -5.013 -32.350 -11.267 1.00 37.06 239 GLY A C 1
ATOM 1806 O O . GLY A 1 239 ? -4.358 -32.754 -10.319 1.00 37.06 239 GLY A O 1
ATOM 1807 N N . ASP A 1 240 ? -6.092 -31.565 -11.154 1.00 33.06 240 ASP A N 1
ATOM 1808 C CA . ASP A 1 240 ? -6.768 -31.069 -9.934 1.00 33.06 240 ASP A CA 1
ATOM 1809 C C . ASP A 1 240 ? -6.119 -29.915 -9.141 1.00 33.06 240 ASP A C 1
ATOM 1811 O O . ASP A 1 240 ? -5.428 -30.089 -8.143 1.00 33.06 240 ASP A O 1
ATOM 1815 N N . LEU A 1 241 ? -6.442 -28.680 -9.556 1.00 40.22 241 LEU A N 1
ATOM 1816 C CA . LEU A 1 241 ? -5.967 -27.424 -8.954 1.00 40.22 241 LEU A CA 1
ATOM 1817 C C . LEU A 1 241 ? -6.832 -26.860 -7.810 1.00 40.22 241 LEU A C 1
ATOM 1819 O O . LEU A 1 241 ? -6.468 -25.822 -7.264 1.00 40.22 241 LEU A O 1
ATOM 1823 N N . PHE A 1 242 ? -7.956 -27.482 -7.425 1.00 43.69 242 PHE A N 1
ATOM 1824 C CA . PHE A 1 242 ? -8.874 -26.856 -6.451 1.00 43.69 242 PHE A CA 1
ATOM 1825 C C . PHE A 1 242 ? -9.522 -27.775 -5.405 1.00 43.69 242 PHE A C 1
ATOM 1827 O O . PHE A 1 242 ? -10.379 -27.316 -4.652 1.00 43.69 242 PHE A O 1
ATOM 1834 N N . THR A 1 243 ? -9.101 -29.031 -5.260 1.00 35.25 243 THR A N 1
ATOM 1835 C CA . THR A 1 243 ? -9.594 -29.892 -4.170 1.00 35.25 243 THR A CA 1
ATOM 1836 C C . THR A 1 243 ? -8.576 -30.008 -3.040 1.00 35.25 243 THR A C 1
ATOM 1838 O O . THR A 1 243 ? -7.730 -30.893 -3.016 1.00 35.25 243 THR A O 1
ATOM 1841 N N . GLY A 1 244 ? -8.707 -29.074 -2.092 1.00 44.59 244 GLY A N 1
ATOM 1842 C CA . GLY A 1 244 ? -8.342 -29.221 -0.682 1.00 44.59 244 GLY A CA 1
ATOM 1843 C C . GLY A 1 244 ? -6.893 -29.575 -0.370 1.00 44.59 244 GLY A C 1
ATOM 1844 O O . GLY A 1 244 ? -6.625 -30.722 -0.048 1.00 44.59 244 GLY A O 1
ATOM 1845 N N . HIS A 1 245 ? -5.995 -28.589 -0.335 1.00 34.78 245 HIS A N 1
ATOM 1846 C CA . HIS A 1 245 ? -4.753 -28.658 0.443 1.00 34.78 245 HIS A CA 1
ATOM 1847 C C . HIS A 1 245 ? -4.470 -27.292 1.076 1.00 34.78 245 HIS A C 1
ATOM 1849 O O . HIS A 1 245 ? -4.687 -26.251 0.454 1.00 34.78 245 HIS A O 1
ATOM 1855 N N . ALA A 1 246 ? -4.018 -27.305 2.333 1.00 36.06 246 ALA A N 1
ATOM 1856 C CA . ALA A 1 246 ? -3.504 -26.129 3.021 1.00 36.06 246 ALA A CA 1
ATOM 1857 C C . ALA A 1 246 ? -2.447 -25.440 2.142 1.00 36.06 246 ALA A C 1
ATOM 1859 O O . ALA A 1 246 ? -1.588 -26.110 1.571 1.00 36.06 246 ALA A O 1
ATOM 1860 N N . CYS A 1 247 ? -2.548 -24.115 2.011 1.00 33.22 247 CYS A N 1
ATOM 1861 C CA . CYS A 1 247 ? -1.625 -23.298 1.230 1.00 33.22 247 CYS A CA 1
ATOM 1862 C C . CYS A 1 247 ? -0.186 -23.547 1.707 1.00 33.22 247 CYS A C 1
ATOM 1864 O O . CYS A 1 247 ? 0.171 -23.129 2.806 1.00 33.22 247 CYS A O 1
ATOM 1866 N N . ASP A 1 248 ? 0.618 -24.233 0.891 1.00 36.09 248 ASP A N 1
ATOM 1867 C CA . ASP A 1 248 ? 2.066 -24.321 1.055 1.00 36.09 248 ASP A CA 1
ATOM 1868 C C . ASP A 1 248 ? 2.709 -23.205 0.209 1.00 36.09 248 ASP A C 1
ATOM 1870 O O . ASP A 1 248 ? 2.744 -23.304 -1.025 1.00 36.09 248 ASP A O 1
ATOM 1874 N N . PRO A 1 249 ? 3.227 -22.127 0.832 1.00 36.47 249 PRO A N 1
ATOM 1875 C CA . PRO A 1 249 ? 3.827 -20.997 0.122 1.00 36.47 249 PRO A CA 1
ATOM 1876 C C . PRO A 1 249 ? 5.032 -21.389 -0.748 1.00 36.47 249 PRO A C 1
ATOM 1878 O O . PRO A 1 249 ? 5.461 -20.616 -1.607 1.00 36.47 249 PRO A O 1
ATOM 1881 N N . THR A 1 250 ? 5.605 -22.582 -0.555 1.00 34.97 250 THR A N 1
ATOM 1882 C CA . THR A 1 250 ? 6.788 -23.036 -1.294 1.00 34.97 250 THR A CA 1
ATOM 1883 C C . THR A 1 250 ? 6.487 -23.550 -2.707 1.00 34.97 250 THR A C 1
ATOM 1885 O O . THR A 1 250 ? 7.418 -23.680 -3.500 1.00 34.97 250 THR A O 1
ATOM 1888 N N . GLN A 1 251 ? 5.214 -23.768 -3.066 1.00 38.62 251 GLN A N 1
ATOM 1889 C CA . GLN A 1 251 ? 4.815 -24.378 -4.348 1.00 38.62 251 GLN A CA 1
ATOM 1890 C C . GLN A 1 251 ? 4.314 -23.393 -5.418 1.00 38.62 251 GLN A C 1
ATOM 1892 O O . GLN A 1 251 ? 3.894 -23.813 -6.496 1.00 38.62 251 GLN A O 1
ATOM 1897 N N . GLN A 1 252 ? 4.343 -22.082 -5.171 1.00 41.56 252 GLN A N 1
ATOM 1898 C CA . GLN A 1 252 ? 3.812 -21.127 -6.148 1.00 41.56 252 GLN A CA 1
ATOM 1899 C C . GLN A 1 252 ? 4.743 -20.981 -7.379 1.00 41.56 252 GLN A C 1
ATOM 1901 O O . GLN A 1 252 ? 5.952 -20.804 -7.219 1.00 41.56 252 GLN A O 1
ATOM 1906 N N . PRO A 1 253 ? 4.233 -21.029 -8.622 1.00 44.22 253 PRO A N 1
ATOM 1907 C CA . PRO A 1 253 ? 5.078 -21.010 -9.818 1.00 44.22 253 PRO A CA 1
ATOM 1908 C C . PRO A 1 253 ? 5.749 -19.644 -9.995 1.00 44.22 253 PRO A C 1
ATOM 1910 O O . PRO A 1 253 ? 5.062 -18.637 -9.980 1.00 44.22 253 PRO A O 1
ATOM 1913 N N . HIS A 1 254 ? 7.069 -19.587 -10.197 1.00 48.56 254 HIS A N 1
ATOM 1914 C CA . HIS A 1 254 ? 7.738 -18.369 -10.675 1.00 48.56 254 HIS A CA 1
ATOM 1915 C C . HIS A 1 254 ? 7.235 -18.058 -12.091 1.00 48.56 254 HIS A C 1
ATOM 1917 O O . HIS A 1 254 ? 7.446 -18.864 -13.001 1.00 48.56 254 HIS A O 1
ATOM 1923 N N . LEU A 1 255 ? 6.545 -16.927 -12.269 1.00 49.62 255 LEU A N 1
ATOM 1924 C CA . LEU A 1 255 ? 5.939 -16.570 -13.549 1.00 49.62 255 LEU A CA 1
ATOM 1925 C C . LEU A 1 255 ? 6.773 -15.495 -14.247 1.00 49.62 255 LEU A C 1
ATOM 1927 O O . LEU A 1 255 ? 6.692 -14.310 -13.926 1.00 49.62 255 LEU A O 1
ATOM 1931 N N . SER A 1 256 ? 7.536 -15.930 -15.245 1.00 51.12 256 SER A N 1
ATOM 1932 C CA . SER A 1 256 ? 8.183 -15.058 -16.221 1.00 51.12 256 SER A CA 1
ATOM 1933 C C . SER A 1 256 ? 7.354 -15.097 -17.508 1.00 51.12 256 SER A C 1
ATOM 1935 O O . SER A 1 256 ? 7.220 -16.151 -18.131 1.00 51.12 256 SER A O 1
ATOM 1937 N N . MET A 1 257 ? 6.725 -13.974 -17.868 1.00 49.88 257 MET A N 1
ATOM 1938 C CA . MET A 1 257 ? 6.013 -13.818 -19.142 1.00 49.88 257 MET A CA 1
ATOM 1939 C C . MET A 1 257 ? 6.807 -12.891 -20.072 1.00 49.88 257 MET A C 1
ATOM 1941 O O . MET A 1 257 ? 7.454 -11.974 -19.572 1.00 49.88 257 MET A O 1
ATOM 1945 N N . PRO A 1 258 ? 6.762 -13.101 -21.402 1.00 48.97 258 PRO A N 1
ATOM 1946 C CA . PRO A 1 258 ? 7.524 -12.293 -22.355 1.00 48.97 258 PRO A CA 1
ATOM 1947 C C . PRO A 1 258 ? 7.194 -10.796 -22.267 1.00 48.97 258 PRO A C 1
ATOM 1949 O O . PRO A 1 258 ? 6.036 -10.440 -22.055 1.00 48.97 258 PRO A O 1
ATOM 1952 N N . ASP A 1 259 ? 8.186 -9.942 -22.549 1.00 47.31 259 ASP A N 1
ATOM 1953 C CA . ASP A 1 259 ? 8.077 -8.466 -22.608 1.00 47.31 259 ASP A CA 1
ATOM 1954 C C . ASP A 1 259 ? 7.048 -7.944 -23.630 1.00 47.31 259 ASP A C 1
ATOM 1956 O O . ASP A 1 259 ? 6.741 -6.756 -23.693 1.00 47.31 259 ASP A O 1
ATOM 1960 N N . HIS A 1 260 ? 6.564 -8.822 -24.502 1.00 45.38 260 HIS A N 1
ATOM 1961 C CA . HIS A 1 260 ? 5.499 -8.541 -25.443 1.00 45.38 260 HIS A CA 1
ATOM 1962 C C . HIS A 1 260 ? 4.738 -9.839 -25.688 1.00 45.38 260 HIS A C 1
ATOM 1964 O O . HIS A 1 260 ? 5.280 -10.793 -26.255 1.00 45.38 260 HIS A O 1
ATOM 1970 N N . HIS A 1 261 ? 3.473 -9.887 -25.278 1.00 51.56 261 HIS A N 1
ATOM 1971 C CA . HIS A 1 261 ? 2.569 -10.915 -25.767 1.00 51.56 261 HIS A CA 1
ATOM 1972 C C . HIS A 1 261 ? 1.848 -10.362 -26.991 1.00 51.56 261 HIS A C 1
ATOM 1974 O O . HIS A 1 261 ? 1.076 -9.414 -26.895 1.00 51.56 261 HIS A O 1
ATOM 1980 N N . ASP A 1 262 ? 2.146 -10.930 -28.155 1.00 43.31 262 ASP A N 1
ATOM 1981 C CA . ASP A 1 262 ? 1.550 -10.514 -29.418 1.00 43.31 262 ASP A CA 1
ATOM 1982 C C . ASP A 1 262 ? 0.046 -10.835 -29.390 1.00 43.31 262 ASP A C 1
ATOM 1984 O O . ASP A 1 262 ? -0.364 -11.994 -29.500 1.00 43.31 262 ASP A O 1
ATOM 1988 N N . VAL A 1 263 ? -0.791 -9.820 -29.151 1.00 44.56 263 VAL A N 1
ATOM 1989 C CA . VAL A 1 263 ? -2.249 -9.978 -29.120 1.00 44.56 263 VAL A CA 1
ATOM 1990 C C . VAL A 1 263 ? -2.734 -10.126 -30.555 1.00 44.56 263 VAL A C 1
ATOM 1992 O O . VAL A 1 263 ? -2.999 -9.153 -31.259 1.00 44.56 263 VAL A O 1
ATOM 1995 N N . ARG A 1 264 ? -2.825 -11.376 -31.003 1.00 47.97 264 ARG A N 1
ATOM 1996 C CA . ARG A 1 264 ? -3.380 -11.728 -32.309 1.00 47.97 264 ARG A CA 1
ATOM 1997 C C . ARG A 1 264 ? -4.900 -11.656 -32.262 1.00 47.97 264 ARG A C 1
ATOM 1999 O O . ARG A 1 264 ? -5.499 -11.746 -31.192 1.00 47.97 264 ARG A O 1
ATOM 2006 N N . SER A 1 265 ? -5.527 -11.540 -33.431 1.00 51.12 265 SER A N 1
ATOM 2007 C CA . SER A 1 265 ? -6.988 -11.631 -33.590 1.00 51.12 265 SER A CA 1
ATOM 2008 C C . SER A 1 265 ? -7.586 -12.830 -32.859 1.00 51.12 265 SER A C 1
ATOM 2010 O O . SER A 1 265 ? -8.677 -12.740 -32.314 1.00 51.12 265 SER A O 1
ATOM 2012 N N . ASP A 1 266 ? -6.829 -13.919 -32.799 1.00 56.19 266 ASP A N 1
ATOM 2013 C CA . ASP A 1 266 ? -7.251 -15.199 -32.239 1.00 56.19 266 ASP A CA 1
ATOM 2014 C C . ASP A 1 266 ? -7.209 -15.199 -30.697 1.00 56.19 266 ASP A C 1
ATOM 2016 O O . ASP A 1 266 ? -7.860 -16.020 -30.057 1.00 56.19 266 ASP A O 1
ATOM 2020 N N . ASN A 1 267 ? -6.487 -14.242 -30.095 1.00 39.66 267 ASN A N 1
ATOM 2021 C CA . ASN A 1 267 ? -6.398 -14.029 -28.645 1.00 39.66 267 ASN A CA 1
ATOM 2022 C C . ASN A 1 267 ? -7.500 -13.083 -28.129 1.00 39.66 267 ASN A C 1
ATOM 2024 O O . ASN A 1 267 ? -7.681 -12.934 -26.921 1.00 39.66 267 ASN A O 1
ATOM 2028 N N . VAL A 1 268 ? -8.226 -12.420 -29.034 1.00 39.44 268 VAL A N 1
ATOM 2029 C CA . VAL A 1 268 ? -9.338 -11.523 -28.714 1.00 39.44 268 VAL A CA 1
ATOM 2030 C C . VAL A 1 268 ? -10.626 -12.286 -28.971 1.00 39.44 268 VAL A C 1
ATOM 2032 O O . VAL A 1 268 ? -10.991 -12.482 -30.123 1.00 39.44 268 VAL A O 1
ATOM 2035 N N . ILE A 1 269 ? -11.346 -12.688 -27.919 1.00 37.16 269 ILE A N 1
ATOM 2036 C CA . ILE A 1 269 ? -12.719 -13.189 -28.074 1.00 37.16 269 ILE A CA 1
ATOM 2037 C C . ILE A 1 269 ? -13.551 -12.004 -28.589 1.00 37.16 269 ILE A C 1
ATOM 2039 O O . ILE A 1 269 ? -13.794 -11.063 -27.824 1.00 37.16 269 ILE A O 1
ATOM 2043 N N . PRO A 1 270 ? -13.967 -11.981 -29.869 1.00 35.50 270 PRO A N 1
ATOM 2044 C CA . PRO A 1 270 ? -14.790 -10.898 -30.375 1.00 35.50 270 PRO A CA 1
ATOM 2045 C C . PRO A 1 270 ? -16.106 -10.979 -29.614 1.00 35.50 270 PRO A C 1
ATOM 2047 O O . PRO A 1 270 ? -16.664 -12.067 -29.489 1.00 35.50 270 PRO A O 1
ATOM 2050 N N . GLY A 1 271 ? -16.574 -9.854 -29.073 1.00 37.81 271 GLY A N 1
ATOM 2051 C CA . GLY A 1 271 ? -17.783 -9.784 -28.260 1.00 37.81 271 GLY A CA 1
ATOM 2052 C C . GLY A 1 271 ? -18.993 -10.409 -28.951 1.00 37.81 271 GLY A C 1
ATOM 2053 O O . GLY A 1 271 ? -19.743 -9.735 -29.651 1.00 37.81 271 GLY A O 1
ATOM 2054 N N . GLY A 1 272 ? -19.204 -11.699 -28.710 1.00 31.44 272 GLY A N 1
ATOM 2055 C CA . GLY A 1 272 ? -20.499 -12.332 -28.784 1.00 31.44 272 GLY A CA 1
ATOM 2056 C C . GLY A 1 272 ? -21.218 -11.955 -27.506 1.00 31.44 272 GLY A C 1
ATOM 2057 O O . GLY A 1 272 ? -20.801 -12.345 -26.417 1.00 31.44 272 GLY A O 1
ATOM 2058 N N . CYS A 1 273 ? -22.284 -11.170 -27.629 1.00 30.55 273 CYS A N 1
ATOM 2059 C CA . CYS A 1 273 ? -23.323 -11.140 -26.613 1.00 30.55 273 CYS A CA 1
ATOM 2060 C C . CYS A 1 273 ? -23.656 -12.607 -26.300 1.00 30.55 273 CYS A C 1
ATOM 2062 O O . CYS A 1 273 ? -24.172 -13.309 -27.172 1.00 30.55 273 CYS A O 1
ATOM 2064 N N . MET A 1 274 ? -23.276 -13.101 -25.117 1.00 26.81 274 MET A N 1
ATOM 2065 C CA . MET A 1 274 ? -23.711 -14.422 -24.676 1.00 26.81 274 MET A CA 1
ATOM 2066 C C . MET A 1 274 ? -25.241 -14.444 -24.781 1.00 26.81 274 MET A C 1
ATOM 2068 O O . MET A 1 274 ? -25.878 -13.497 -24.306 1.00 26.81 274 MET A O 1
ATOM 2072 N N . PRO A 1 275 ? -25.858 -15.469 -25.396 1.00 30.53 275 PRO A N 1
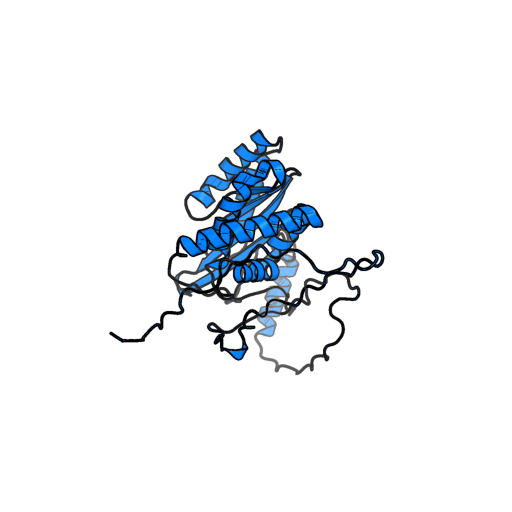ATOM 2073 C CA . PRO A 1 275 ? -27.292 -15.627 -25.277 1.00 30.53 275 PRO A CA 1
ATOM 2074 C C . PRO A 1 275 ? -27.587 -15.740 -23.786 1.00 30.53 275 PRO A C 1
ATOM 2076 O O . PRO A 1 275 ? -26.972 -16.545 -23.086 1.00 30.53 275 PRO A O 1
ATOM 2079 N N . ALA A 1 276 ? -28.465 -14.864 -23.308 1.00 32.34 276 ALA A N 1
ATOM 2080 C CA . ALA A 1 276 ? -28.865 -14.783 -21.920 1.00 32.34 276 ALA A CA 1
ATOM 2081 C C . ALA A 1 276 ? -29.151 -16.186 -21.362 1.00 32.34 276 ALA A C 1
ATOM 2083 O O . ALA A 1 276 ? -30.129 -16.827 -21.746 1.00 32.34 276 ALA A O 1
ATOM 2084 N N . TRP A 1 277 ? -28.322 -16.647 -20.424 1.00 29.84 277 TRP A N 1
ATOM 2085 C CA . TRP A 1 277 ? -28.705 -17.697 -19.486 1.00 29.84 277 TRP A CA 1
ATOM 2086 C C . TRP A 1 277 ? -29.703 -17.086 -18.499 1.00 29.84 277 TRP A C 1
ATOM 2088 O O . TRP A 1 277 ? -29.393 -16.794 -17.349 1.00 29.84 277 TRP A O 1
ATOM 2098 N N . LEU A 1 278 ? -30.913 -16.821 -18.989 1.00 29.80 278 LEU A N 1
ATOM 2099 C CA . LEU A 1 278 ? -32.074 -16.603 -18.144 1.00 29.80 278 LEU A CA 1
ATOM 2100 C C . LEU A 1 278 ? -32.547 -17.989 -17.686 1.00 29.80 278 LEU A C 1
ATOM 2102 O O . LEU A 1 278 ? -32.946 -18.790 -18.538 1.00 29.80 278 LEU A O 1
ATOM 2106 N N . PRO A 1 279 ? -32.532 -18.309 -16.380 1.00 32.88 279 PRO A N 1
ATOM 2107 C CA . PRO A 1 279 ? -33.281 -19.455 -15.897 1.00 32.88 279 PRO A CA 1
ATOM 2108 C C . PRO A 1 279 ? -34.759 -19.176 -16.183 1.00 32.88 279 PRO A C 1
ATOM 2110 O O . PRO A 1 279 ? -35.334 -18.230 -15.653 1.00 32.88 279 PRO A O 1
ATOM 2113 N N . GLN A 1 280 ? -35.355 -19.964 -17.076 1.00 29.73 280 GLN A N 1
ATOM 2114 C CA . GLN A 1 280 ? -36.784 -19.910 -17.381 1.00 29.73 280 GLN A CA 1
ATOM 2115 C C . GLN A 1 280 ? -37.572 -20.147 -16.081 1.00 29.73 280 GLN A C 1
ATOM 2117 O O . GLN A 1 280 ? -37.490 -21.254 -15.533 1.00 29.73 280 GLN A O 1
ATOM 2122 N N . PRO A 1 281 ? -38.356 -19.177 -15.574 1.00 32.44 281 PRO A N 1
ATOM 2123 C CA . PRO A 1 281 ? -39.347 -19.495 -14.571 1.00 32.44 281 PRO A CA 1
ATOM 2124 C C . PRO A 1 281 ? -40.427 -20.321 -15.268 1.00 32.44 281 PRO A C 1
ATOM 2126 O O . PRO A 1 281 ? -41.136 -19.848 -16.156 1.00 32.44 281 PRO A O 1
ATOM 2129 N N . LYS A 1 282 ? -40.537 -21.595 -14.882 1.00 37.41 282 LYS A N 1
ATOM 2130 C CA . LYS A 1 282 ? -41.763 -22.358 -15.118 1.00 37.41 282 LYS A CA 1
ATOM 2131 C C . LYS A 1 282 ? -42.905 -21.553 -14.481 1.00 37.41 282 LYS A C 1
ATOM 2133 O O . LYS A 1 282 ? -42.697 -21.012 -13.399 1.00 37.41 282 LYS A O 1
ATOM 2138 N N . TRP A 1 283 ? -44.072 -21.550 -15.126 1.00 33.78 283 TRP A N 1
ATOM 2139 C CA . TRP A 1 283 ? -45.354 -20.947 -14.712 1.00 33.78 283 TRP A CA 1
ATOM 2140 C C . TRP A 1 283 ? -45.698 -19.563 -15.308 1.00 33.78 283 TRP A C 1
ATOM 2142 O O . TRP A 1 283 ? -45.520 -18.543 -14.655 1.00 33.78 283 TRP A O 1
ATOM 2152 N N . ALA A 1 284 ? -46.297 -19.555 -16.513 1.00 31.14 284 ALA A N 1
ATOM 2153 C CA . ALA A 1 284 ? -47.422 -18.680 -16.913 1.00 31.14 284 ALA A CA 1
ATOM 2154 C C . ALA A 1 284 ? -48.001 -19.099 -18.300 1.00 31.14 284 ALA A C 1
ATOM 2156 O O . ALA A 1 284 ? -47.237 -19.581 -19.137 1.00 31.14 284 ALA A O 1
ATOM 2157 N N . PRO A 1 285 ? -49.323 -18.960 -18.558 1.00 33.75 285 PRO A N 1
ATOM 2158 C CA . PRO A 1 285 ? -50.012 -19.466 -19.761 1.00 33.75 285 PRO A CA 1
ATOM 2159 C C . PRO A 1 285 ? -49.923 -18.492 -20.964 1.00 33.75 285 PRO A C 1
ATOM 2161 O O . PRO A 1 285 ? -49.487 -17.352 -20.792 1.00 33.75 285 PRO A O 1
ATOM 2164 N N . PRO A 1 286 ? -50.306 -18.900 -22.197 1.00 31.52 286 PRO A N 1
ATOM 2165 C CA . PRO A 1 286 ? -49.967 -18.147 -23.404 1.00 31.52 286 PRO A CA 1
ATOM 2166 C C . PRO A 1 286 ? -50.855 -16.907 -23.581 1.00 31.52 286 PRO A C 1
ATOM 2168 O O . PRO A 1 286 ? -52.081 -17.000 -23.547 1.00 31.52 286 PRO A O 1
ATOM 2171 N N . ILE A 1 287 ? -50.235 -15.751 -23.839 1.00 33.97 287 ILE A N 1
ATOM 2172 C CA . ILE A 1 287 ? -50.919 -14.518 -24.254 1.00 33.97 287 ILE A CA 1
ATOM 2173 C C . ILE A 1 287 ? -50.707 -14.314 -25.762 1.00 33.97 287 ILE A C 1
ATOM 2175 O O . ILE A 1 287 ? -49.589 -14.367 -26.270 1.00 33.97 287 ILE A O 1
ATOM 2179 N N . SER A 1 288 ? -51.816 -14.095 -26.470 1.00 29.11 288 SER A N 1
ATOM 2180 C CA . SER A 1 288 ? -51.930 -13.845 -27.914 1.00 29.11 288 SER A CA 1
ATOM 2181 C C . SER A 1 288 ? -51.339 -12.492 -28.368 1.00 29.11 288 SER A C 1
ATOM 2183 O O . SER A 1 288 ? -51.237 -11.571 -27.558 1.00 29.11 288 SER A O 1
ATOM 2185 N N . PRO A 1 289 ? -51.025 -12.304 -29.667 1.00 33.16 289 PRO A N 1
ATOM 2186 C CA . PRO A 1 289 ? -50.134 -11.246 -30.133 1.00 33.16 289 PRO A CA 1
ATOM 2187 C C . PRO A 1 289 ? -50.895 -9.993 -30.581 1.00 33.16 289 PRO A C 1
ATOM 2189 O O . PRO A 1 289 ? -51.417 -9.971 -31.691 1.00 33.16 289 PRO A O 1
ATOM 2192 N N . ARG A 1 290 ? -50.913 -8.920 -29.780 1.00 29.95 290 ARG A N 1
ATOM 2193 C CA . ARG A 1 290 ? -51.208 -7.549 -30.255 1.00 29.95 290 ARG A CA 1
ATOM 2194 C C . ARG A 1 290 ? -50.601 -6.505 -29.317 1.00 29.95 290 ARG A C 1
ATOM 2196 O O . ARG A 1 290 ? -51.175 -6.254 -28.270 1.00 29.95 290 ARG A O 1
ATOM 2203 N N . CYS A 1 291 ? -49.491 -5.875 -29.710 1.00 26.70 291 CYS A N 1
ATOM 2204 C CA . CYS A 1 291 ? -49.371 -4.409 -29.759 1.00 26.70 291 CYS A CA 1
ATOM 2205 C C . CYS A 1 291 ? -47.989 -4.001 -30.299 1.00 26.70 291 CYS A C 1
ATOM 2207 O O . CYS A 1 291 ? -46.970 -4.127 -29.625 1.00 26.70 291 CYS A O 1
ATOM 2209 N N . CYS A 1 292 ? -47.958 -3.495 -31.531 1.00 30.89 292 CYS A N 1
ATOM 2210 C CA . CYS A 1 292 ? -46.819 -2.781 -32.091 1.00 30.89 292 CYS A CA 1
ATOM 2211 C C . CYS A 1 292 ? -46.666 -1.421 -31.397 1.00 30.89 292 CYS A C 1
ATOM 2213 O O . CYS A 1 292 ? -47.554 -0.585 -31.536 1.00 30.89 292 CYS A O 1
ATOM 2215 N N . ARG A 1 293 ? -45.530 -1.172 -30.737 1.00 29.47 293 ARG A N 1
ATOM 2216 C CA . ARG A 1 293 ? -44.875 0.151 -30.638 1.00 29.47 293 ARG A CA 1
ATOM 2217 C C . ARG A 1 293 ? -43.590 0.028 -29.821 1.00 29.47 293 ARG A C 1
ATOM 2219 O O . ARG A 1 293 ? -43.656 -0.055 -28.606 1.00 29.47 293 ARG A O 1
ATOM 2226 N N . CYS A 1 294 ? -42.456 -0.020 -30.523 1.00 27.33 294 CYS A N 1
ATOM 2227 C CA . CYS A 1 294 ? -41.144 0.526 -30.135 1.00 27.33 294 CYS A CA 1
ATOM 2228 C C . CYS A 1 294 ? -40.101 0.088 -31.181 1.00 27.33 294 CYS A C 1
ATOM 2230 O O . CYS A 1 294 ? -39.244 -0.753 -30.935 1.00 27.33 294 CYS A O 1
ATOM 2232 N N . GLN A 1 295 ? -40.215 0.642 -32.392 1.00 27.19 295 GLN A N 1
ATOM 2233 C CA . GLN A 1 295 ? -39.113 0.724 -33.353 1.00 27.19 295 GLN A CA 1
ATOM 2234 C C . GLN A 1 295 ? -38.578 2.154 -33.307 1.00 27.19 295 GLN A C 1
ATOM 2236 O O . GLN A 1 295 ? -39.303 3.074 -33.672 1.00 27.19 295 GLN A O 1
ATOM 2241 N N . ALA A 1 296 ? -37.346 2.300 -32.824 1.00 27.94 296 ALA A N 1
ATOM 2242 C CA . ALA A 1 296 ? -36.373 3.379 -33.040 1.00 27.94 296 ALA A CA 1
ATOM 2243 C C . ALA A 1 296 ? -35.369 3.194 -31.887 1.00 27.94 296 ALA A C 1
ATOM 2245 O O . ALA A 1 296 ? -35.739 3.340 -30.732 1.00 27.94 296 ALA A O 1
ATOM 2246 N N . TRP A 1 297 ? -34.130 2.753 -32.064 1.00 25.94 297 TRP A N 1
ATOM 2247 C CA . TRP A 1 297 ? -33.088 3.327 -32.900 1.00 25.94 297 TRP A CA 1
ATOM 2248 C C . TRP A 1 297 ? -32.084 2.218 -33.246 1.00 25.94 297 TRP A C 1
ATOM 2250 O O . TRP A 1 297 ? -31.371 1.723 -32.378 1.00 25.94 297 TRP A O 1
ATOM 2260 N N . ALA A 1 298 ? -32.004 1.847 -34.519 1.00 25.50 298 ALA A N 1
ATOM 2261 C CA . ALA A 1 298 ? -30.892 1.085 -35.066 1.00 25.50 298 ALA A CA 1
ATOM 2262 C C . ALA A 1 298 ? -30.467 1.758 -36.375 1.00 25.50 298 ALA A C 1
ATOM 2264 O O . ALA A 1 298 ? -31.313 2.138 -37.179 1.00 25.50 298 ALA A O 1
ATOM 2265 N N . HIS A 1 299 ? -29.151 1.855 -36.562 1.00 26.09 299 HIS A N 1
ATOM 2266 C CA . HIS A 1 299 ? -28.424 2.335 -37.741 1.00 26.09 299 HIS A CA 1
ATOM 2267 C C . HIS A 1 299 ? -28.206 3.846 -37.905 1.00 26.09 299 HIS A C 1
ATOM 2269 O O . HIS A 1 299 ? -28.948 4.544 -38.589 1.00 26.09 299 HIS A O 1
ATOM 2275 N N . ALA A 1 300 ? -27.011 4.285 -37.491 1.00 25.94 300 ALA A N 1
ATOM 2276 C CA . ALA A 1 300 ? -26.208 5.182 -38.319 1.00 25.94 300 ALA A CA 1
ATOM 2277 C C . ALA A 1 300 ? -24.694 4.893 -38.203 1.00 25.94 300 ALA A C 1
ATOM 2279 O O . ALA A 1 300 ? -24.007 5.382 -37.318 1.00 25.94 300 ALA A O 1
ATOM 2280 N N . ARG A 1 301 ? -24.224 4.110 -39.184 1.00 26.05 301 ARG A N 1
ATOM 2281 C CA . ARG A 1 301 ? -22.994 4.276 -39.986 1.00 26.05 301 ARG A CA 1
ATOM 2282 C C . ARG A 1 301 ? -21.624 4.092 -39.318 1.00 26.05 301 ARG A C 1
ATOM 2284 O O . ARG A 1 301 ? -20.991 5.003 -38.806 1.00 26.05 301 ARG A O 1
ATOM 2291 N N . CYS A 1 302 ? -21.132 2.881 -39.564 1.00 26.17 302 CYS A N 1
ATOM 2292 C CA . CYS A 1 302 ? -19.752 2.514 -39.846 1.00 26.17 302 CYS A CA 1
ATOM 2293 C C . CYS A 1 302 ? -19.041 3.558 -40.740 1.00 26.17 302 CYS A C 1
ATOM 2295 O O . CYS A 1 302 ? -19.494 3.826 -41.856 1.00 26.17 302 CYS A O 1
ATOM 2297 N N . ALA A 1 303 ? -17.916 4.108 -40.276 1.00 25.59 303 ALA A N 1
ATOM 2298 C CA . ALA A 1 303 ? -16.986 4.880 -41.095 1.00 25.59 303 ALA A CA 1
ATOM 2299 C C . ALA A 1 303 ? -15.567 4.311 -40.946 1.00 25.59 303 ALA A C 1
ATOM 2301 O O . ALA A 1 303 ? -14.979 4.286 -39.868 1.00 25.59 303 ALA A O 1
ATOM 2302 N N . ARG A 1 304 ? -15.078 3.812 -42.084 1.00 24.03 304 ARG A N 1
ATOM 2303 C CA . ARG A 1 304 ? -13.739 3.306 -42.403 1.00 24.03 304 ARG A CA 1
ATOM 2304 C C . ARG A 1 304 ? -12.607 4.176 -41.845 1.00 24.03 304 ARG A C 1
ATOM 2306 O O . ARG A 1 304 ? -12.540 5.359 -42.164 1.00 24.03 304 ARG A O 1
ATOM 2313 N N . TRP A 1 305 ? -11.637 3.549 -41.185 1.00 25.52 305 TRP A N 1
ATOM 2314 C CA . TRP A 1 305 ? -10.311 4.128 -40.967 1.00 25.52 305 TRP A CA 1
ATOM 2315 C C . TRP A 1 305 ? -9.366 3.685 -42.089 1.00 25.52 305 TRP A C 1
ATOM 2317 O O . TRP A 1 305 ? -9.087 2.498 -42.255 1.00 25.52 305 TRP A O 1
ATOM 2327 N N . ARG A 1 306 ? -8.913 4.652 -42.897 1.00 22.80 306 ARG A N 1
ATOM 2328 C CA . ARG A 1 306 ? -7.788 4.503 -43.829 1.00 22.80 306 ARG A CA 1
ATOM 2329 C C . ARG A 1 306 ? -6.498 4.805 -43.072 1.00 22.80 306 ARG A C 1
ATOM 2331 O O . ARG A 1 306 ? -6.358 5.879 -42.501 1.00 22.80 306 ARG A O 1
ATOM 2338 N N . TRP A 1 307 ? -5.565 3.865 -43.130 1.00 27.61 307 TRP A N 1
ATOM 2339 C CA . TRP A 1 307 ? -4.152 4.065 -42.829 1.00 27.61 307 TRP A CA 1
ATOM 2340 C C . TRP A 1 307 ? -3.525 5.013 -43.844 1.00 27.61 307 TRP A C 1
ATOM 2342 O O . TRP A 1 307 ? -3.628 4.719 -45.031 1.00 27.61 307 TRP A O 1
ATOM 2352 N N . TRP A 1 308 ? -2.824 6.059 -43.403 1.00 21.89 308 TRP A N 1
ATOM 2353 C CA . TRP A 1 308 ? -1.742 6.678 -44.176 1.00 21.89 308 TRP A CA 1
ATOM 2354 C C . TRP A 1 308 ? -0.573 7.045 -43.243 1.00 21.89 308 TRP A C 1
ATOM 2356 O O . TRP A 1 308 ? -0.828 7.507 -42.130 1.00 21.89 308 TRP A O 1
ATOM 2366 N N . PRO A 1 309 ? 0.684 6.817 -43.668 1.00 33.88 309 PRO A N 1
ATOM 2367 C CA . PRO A 1 309 ? 1.874 6.999 -42.845 1.00 33.88 309 PRO A CA 1
ATOM 2368 C C . PRO A 1 309 ? 2.501 8.387 -43.035 1.00 33.88 309 PRO A C 1
ATOM 2370 O O . PRO A 1 309 ? 2.498 8.919 -44.148 1.00 33.88 309 PRO A O 1
ATOM 2373 N N . ARG A 1 310 ? 3.106 8.915 -41.968 1.00 30.61 310 ARG A N 1
ATOM 2374 C CA . ARG A 1 310 ? 4.472 9.468 -41.901 1.00 30.61 310 ARG A CA 1
ATOM 2375 C C . ARG A 1 310 ? 4.775 9.916 -40.478 1.00 30.61 310 ARG A C 1
ATOM 2377 O O . ARG A 1 310 ? 3.873 10.517 -39.859 1.00 30.61 310 ARG A O 1
#

Nearest PDB structures (foldseek):
  4k61-assembly2_B  TM=7.006E-01  e=6.407E-01  Bacteroides uniformis ATCC 8492
  4hbr-assembly4_D  TM=6.615E-01  e=1.423E+00  Bacteroides eggerthii DSM 20697
  4ipb-assembly2_B  TM=5.000E-01  e=2.004E+00  Bacteroides ovatus ATCC 8483
  7l5m-assembly1_A  TM=5.420E-01  e=4.204E+00  Escherichia coli
  5wsx-assembly1_A  TM=4.423E-01  e=3.347E+00  Streptomyces avermitilis MA-4680 = NBRC 14893

Foldseek 3Di:
DQQQAQADAAFEDDDDDDPVLLQLLLAVLLVVLVVCCVPPRPQSSQVQCLRRVSQLVSLVVSPDDSRHNCSVQSNLSSPQNNCPVVCVVSQKHKFAHFDVRLVCRLVSLVVSCVVLVHPSNVVSVVSVLLQCLVQPQKAPQFAWGTWIWMAGSVRWIKIWTKTARVVVRTIKIWIATPVPQPDSQECGTPDIYHDDDDDIHRCSYNCVVDPPSVVVVVVVVVVCVPDDDDDDDDDDDDDDDDPDDDDDSSPHDHDYDDPDDPCDPVNDPPDDPPPDPDPDPPDDDDDDDDDDDDDDDDDDDDDDDDDDDD

Solvent-accessible surface area (backbone atoms only — not comparable to full-atom values): 18510 Å² total; per-residue (Å²): 132,88,68,69,27,50,35,47,52,21,46,59,64,87,87,74,84,51,67,73,53,48,52,51,24,13,55,54,46,28,54,53,50,50,53,38,33,77,76,64,30,62,66,50,48,38,54,42,62,22,32,57,61,52,40,47,51,51,24,33,76,50,72,37,63,77,48,37,41,53,30,64,63,51,44,51,51,17,40,34,67,32,31,59,86,40,22,88,81,67,36,40,45,61,35,39,30,54,64,72,35,33,73,40,24,43,61,49,34,32,54,48,10,74,73,66,75,46,67,14,65,61,49,23,47,50,54,51,48,54,56,45,36,59,60,64,32,38,48,69,74,42,49,79,52,34,36,32,40,37,37,34,71,86,73,49,38,23,35,48,34,31,24,38,25,80,93,77,43,35,30,36,36,40,17,26,40,51,79,90,57,85,42,84,55,48,54,43,60,69,38,74,29,34,74,91,64,88,83,61,50,53,60,28,34,65,66,54,83,37,65,72,57,43,55,53,50,54,50,49,55,64,66,57,74,56,94,75,84,87,81,88,80,88,82,88,84,92,81,83,94,78,80,84,73,83,89,60,69,57,73,38,72,70,52,82,71,71,98,68,77,84,82,44,77,88,75,49,81,73,88,66,80,71,78,78,87,67,83,77,76,81,87,83,82,93,81,82,94,82,82,94,84,87,88,84,89,82,87,85,78,92,77,88,84,78,90,81,91,132

Organism: NCBI:txid48664